Protein AF-A0A7J5E666-F1 (afdb_monomer_lite)

Radius of gyration: 28.81 Å; chains: 1; bounding box: 88×82×48 Å

Secondary structure (DSSP, 8-state):
--SSSSSSSSSS---------PPPP------EEEEETTEEEE----TTSTTS-HHHHHHHHHHHHHHHTTHHHHHHHH-TTHHHHHHHHHHHHHH--S---SHHHHHHHHHHHHHHHHTSSB-TTT-BBPP-SS-HHHHHHHHHTS-GGGS-PPTT--HHHHHHHHHHHHH-TTTT-BSS---TTS-TTTT---TTEES--HHHHHHHHHTT--TT-SS---TTTT--EEEETTEE-

Structure (mmCIF, N/CA/C/O backbone):
data_AF-A0A7J5E666-F1
#
_entry.id   AF-A0A7J5E666-F1
#
loop_
_atom_site.group_PDB
_atom_site.id
_atom_site.type_symbol
_atom_site.label_atom_id
_atom_site.label_alt_id
_atom_site.label_comp_id
_atom_site.label_asym_id
_atom_site.label_entity_id
_atom_site.label_seq_id
_atom_site.pdbx_PDB_ins_code
_atom_site.Cartn_x
_atom_site.Cartn_y
_atom_site.Cartn_z
_atom_site.occupancy
_atom_site.B_iso_or_equiv
_atom_site.auth_seq_id
_atom_site.auth_comp_id
_atom_site.auth_asym_id
_atom_site.auth_atom_id
_atom_site.pdbx_PDB_model_num
ATOM 1 N N . MET A 1 1 ? 67.583 52.361 -15.659 1.00 49.91 1 MET A N 1
ATOM 2 C CA . MET A 1 1 ? 66.300 52.092 -16.348 1.00 49.91 1 MET A CA 1
ATOM 3 C C . MET A 1 1 ? 65.377 51.168 -15.525 1.00 49.91 1 MET A C 1
ATOM 5 O O . MET A 1 1 ? 64.629 50.398 -16.095 1.00 49.91 1 MET A O 1
ATOM 9 N N . ILE A 1 2 ? 65.412 51.241 -14.181 1.00 50.88 2 ILE A N 1
ATOM 10 C CA . ILE A 1 2 ? 64.587 50.428 -13.250 1.00 50.88 2 ILE A CA 1
ATOM 11 C C . ILE A 1 2 ? 64.082 51.343 -12.110 1.00 50.88 2 ILE A C 1
ATOM 13 O O . ILE A 1 2 ? 64.159 51.029 -10.933 1.00 50.88 2 ILE A O 1
ATOM 17 N N . LYS A 1 3 ? 63.665 52.572 -12.440 1.00 44.16 3 LYS A N 1
ATOM 18 C CA . LYS A 1 3 ? 63.097 53.515 -11.451 1.00 44.16 3 LYS A CA 1
ATOM 19 C C . LYS A 1 3 ? 61.823 54.228 -11.907 1.00 44.16 3 LYS A C 1
ATOM 21 O O . LYS A 1 3 ? 61.178 54.861 -11.087 1.00 44.16 3 LYS A O 1
ATOM 26 N N . TYR A 1 4 ? 61.415 54.057 -13.166 1.00 49.97 4 TYR A N 1
ATOM 27 C CA . TYR A 1 4 ? 60.192 54.669 -13.704 1.00 49.97 4 TYR A CA 1
ATOM 28 C C . TYR A 1 4 ? 59.064 53.663 -13.985 1.00 49.97 4 TYR A C 1
ATOM 30 O O . TYR A 1 4 ? 57.972 54.070 -14.354 1.00 49.97 4 TYR A O 1
ATOM 38 N N . LEU A 1 5 ? 59.285 52.362 -13.751 1.00 44.25 5 LEU A N 1
ATOM 39 C CA . LEU A 1 5 ? 58.259 51.324 -13.942 1.00 44.25 5 LEU A CA 1
ATOM 40 C C . LEU A 1 5 ? 57.345 51.133 -12.712 1.00 44.25 5 LEU A C 1
ATOM 42 O O . LEU A 1 5 ? 56.330 50.456 -12.791 1.00 44.25 5 LEU A O 1
ATOM 46 N N . LEU A 1 6 ? 57.687 51.748 -11.577 1.00 42.19 6 LEU A N 1
ATOM 47 C CA . LEU A 1 6 ? 56.947 51.618 -10.314 1.00 42.19 6 LEU A CA 1
ATOM 48 C C . LEU A 1 6 ? 55.916 52.733 -10.082 1.00 42.19 6 LEU A C 1
ATOM 50 O O . LEU A 1 6 ? 55.172 52.672 -9.111 1.00 42.19 6 LEU A O 1
ATOM 54 N N . SER A 1 7 ? 55.827 53.720 -10.980 1.00 45.53 7 SER A N 1
ATOM 55 C CA . SER A 1 7 ? 54.895 54.850 -10.833 1.00 45.53 7 SER A CA 1
ATOM 56 C C . SER A 1 7 ? 53.604 54.722 -11.648 1.00 45.53 7 SER A C 1
ATOM 58 O O . SER A 1 7 ? 52.806 55.652 -11.644 1.00 45.53 7 SER A O 1
ATOM 60 N N . PHE A 1 8 ? 53.382 53.596 -12.338 1.00 44.47 8 PHE A N 1
ATOM 61 C CA . PHE A 1 8 ? 52.205 53.390 -13.199 1.00 44.47 8 PHE A CA 1
ATOM 62 C C . PHE A 1 8 ? 51.291 52.230 -12.762 1.00 44.47 8 PHE A C 1
ATOM 64 O O . PHE A 1 8 ? 50.351 51.884 -13.469 1.00 44.47 8 PHE A O 1
ATOM 71 N N . ILE A 1 9 ? 51.527 51.647 -11.580 1.00 48.50 9 ILE A N 1
ATOM 72 C CA . ILE A 1 9 ? 50.694 50.575 -10.996 1.00 48.50 9 ILE A CA 1
ATOM 73 C C . ILE A 1 9 ? 50.155 51.028 -9.627 1.00 48.50 9 ILE A C 1
ATOM 75 O O . ILE A 1 9 ? 50.192 50.300 -8.643 1.00 48.50 9 ILE A O 1
ATOM 79 N N . LEU A 1 10 ? 49.687 52.276 -9.537 1.00 46.06 10 LEU A N 1
ATOM 80 C CA . LEU A 1 10 ? 49.021 52.783 -8.329 1.00 46.06 10 LEU A CA 1
ATOM 81 C C . LEU A 1 10 ? 47.750 53.592 -8.633 1.00 46.06 10 LEU A C 1
ATOM 83 O O . LEU A 1 10 ? 47.361 54.452 -7.851 1.00 46.06 10 LEU A O 1
ATOM 87 N N . LEU A 1 11 ? 47.094 53.325 -9.770 1.00 50.47 11 LEU A N 1
ATOM 88 C CA . LEU A 1 11 ? 45.850 54.011 -10.140 1.00 50.47 11 LEU A CA 1
ATOM 89 C C . LEU A 1 11 ? 44.838 53.126 -10.895 1.00 50.47 11 LEU A C 1
ATOM 91 O O . LEU A 1 11 ? 44.167 53.603 -11.801 1.00 50.47 11 LEU A O 1
ATOM 95 N N . VAL A 1 12 ? 44.716 51.837 -10.543 1.00 52.50 12 VAL A N 1
ATOM 96 C CA . VAL A 1 12 ? 43.640 50.954 -11.066 1.00 52.50 12 VAL A CA 1
ATOM 97 C C . VAL A 1 12 ? 43.109 49.989 -9.988 1.00 52.50 12 VAL A C 1
ATOM 99 O O . VAL A 1 12 ? 42.899 48.812 -10.239 1.00 52.50 12 VAL A O 1
ATOM 102 N N . PHE A 1 13 ? 42.895 50.461 -8.755 1.00 49.16 13 PHE A N 1
ATOM 103 C CA . PHE A 1 13 ? 42.266 49.646 -7.695 1.00 49.16 13 PHE A CA 1
ATOM 104 C C . PHE A 1 13 ? 41.220 50.417 -6.873 1.00 49.16 13 PHE A C 1
ATOM 106 O O . PHE A 1 13 ? 41.116 50.247 -5.665 1.00 49.16 13 PHE A O 1
ATOM 113 N N . LEU A 1 14 ? 40.424 51.274 -7.521 1.00 47.88 14 LEU A N 1
ATOM 114 C CA . LEU A 1 14 ? 39.352 52.031 -6.850 1.00 47.88 14 LEU A CA 1
ATOM 115 C C . LEU A 1 14 ? 38.000 51.979 -7.577 1.00 47.88 14 LEU A C 1
ATOM 117 O O . LEU A 1 14 ? 37.208 52.911 -7.492 1.00 47.88 14 LEU A O 1
ATOM 121 N N . VAL A 1 15 ? 37.697 50.862 -8.248 1.00 50.03 15 VAL A N 1
ATOM 122 C CA . VAL A 1 15 ? 36.324 50.571 -8.703 1.00 50.03 15 VAL A CA 1
ATOM 123 C C . VAL A 1 15 ? 35.930 49.127 -8.382 1.00 50.03 15 VAL A C 1
ATOM 125 O O . VAL A 1 15 ? 35.385 48.410 -9.212 1.00 50.03 15 VAL A O 1
ATOM 128 N N . SER A 1 16 ? 36.197 48.680 -7.153 1.00 49.78 16 SER A N 1
ATOM 129 C CA . SER A 1 16 ? 35.430 47.566 -6.588 1.00 49.78 16 SER A CA 1
ATOM 130 C C . SER A 1 16 ? 34.126 48.152 -6.073 1.00 49.78 16 SER A C 1
ATOM 132 O O . SER A 1 16 ? 34.060 48.700 -4.973 1.00 49.78 16 SER A O 1
ATOM 134 N N . ALA A 1 17 ? 33.115 48.116 -6.938 1.00 45.09 17 ALA A N 1
ATOM 135 C CA . ALA A 1 17 ? 31.745 48.445 -6.604 1.00 45.09 17 ALA A CA 1
ATOM 136 C C . ALA A 1 17 ? 31.358 47.749 -5.293 1.00 45.09 17 ALA A C 1
ATOM 138 O O . ALA A 1 17 ? 31.460 46.530 -5.167 1.00 45.09 17 ALA A O 1
ATOM 139 N N . CYS A 1 18 ? 30.915 48.541 -4.317 1.00 47.16 18 CYS A N 1
ATOM 140 C CA . CYS A 1 18 ? 30.161 48.046 -3.179 1.00 47.16 18 CYS A CA 1
ATOM 141 C C . CYS A 1 18 ? 28.867 47.413 -3.704 1.00 47.16 18 CYS A C 1
ATOM 143 O O . CYS A 1 18 ? 27.843 48.082 -3.817 1.00 47.16 18 CYS A O 1
ATOM 145 N N . SER A 1 19 ? 28.894 46.124 -4.026 1.00 52.97 19 SER A N 1
ATOM 146 C CA . SER A 1 19 ? 27.694 45.304 -3.964 1.00 52.97 19 SER A CA 1
ATOM 147 C C . SER A 1 19 ? 27.346 45.181 -2.484 1.00 52.97 19 SER A C 1
ATOM 149 O O . SER A 1 19 ? 28.036 44.478 -1.743 1.00 52.97 19 SER A O 1
ATOM 151 N N . GLN A 1 20 ? 26.331 45.921 -2.029 1.00 56.25 20 GLN A N 1
ATOM 152 C CA . GLN A 1 20 ? 25.725 45.636 -0.732 1.00 56.25 20 GLN A CA 1
ATOM 153 C C . GLN A 1 20 ? 25.374 44.142 -0.711 1.00 56.25 20 GLN A C 1
ATOM 155 O O . GLN A 1 20 ? 24.769 43.676 -1.679 1.00 56.25 20 GLN A O 1
ATOM 160 N N . PRO A 1 21 ? 25.755 43.378 0.327 1.00 53.72 21 PRO A N 1
ATOM 161 C CA . PRO A 1 21 ? 25.250 42.024 0.461 1.00 53.72 21 PRO A CA 1
ATOM 162 C C . PRO A 1 21 ? 23.727 42.129 0.538 1.00 53.72 21 PRO A C 1
ATOM 164 O O . PRO A 1 21 ? 23.196 42.746 1.467 1.00 53.72 21 PRO A O 1
ATOM 167 N N . GLU A 1 22 ? 23.027 41.596 -0.467 1.00 56.06 22 GLU A N 1
ATOM 168 C CA . GLU A 1 22 ? 21.587 41.387 -0.367 1.00 56.06 22 GLU A CA 1
ATOM 169 C C . GLU A 1 22 ? 21.349 40.643 0.944 1.00 56.06 22 GLU A C 1
ATOM 171 O O . GLU A 1 22 ? 21.938 39.586 1.191 1.00 56.06 22 GLU A O 1
ATOM 176 N N . LYS A 1 23 ? 20.541 41.235 1.830 1.00 54.97 23 LYS A N 1
ATOM 177 C CA . LYS A 1 23 ? 20.117 40.546 3.045 1.00 54.97 23 LYS A CA 1
ATOM 178 C C . LYS A 1 23 ? 19.526 39.203 2.607 1.00 54.97 23 LYS A C 1
ATOM 180 O O . LYS A 1 23 ? 18.678 39.222 1.709 1.00 54.97 23 LYS A O 1
ATOM 185 N N . PRO A 1 24 ? 19.944 38.069 3.200 1.00 59.00 24 PRO A N 1
ATOM 186 C CA . PRO A 1 24 ? 19.329 36.794 2.886 1.00 59.00 24 PRO A CA 1
ATOM 187 C C . PRO A 1 24 ? 17.822 36.962 3.057 1.00 59.00 24 PRO A C 1
ATOM 189 O O . PRO A 1 24 ? 17.371 37.419 4.111 1.00 59.00 24 PRO A O 1
ATOM 192 N N . LYS A 1 25 ? 17.055 36.683 1.997 1.00 65.44 25 LYS A N 1
ATOM 193 C CA . LYS A 1 25 ? 15.598 36.618 2.105 1.00 65.44 25 LYS A CA 1
ATOM 194 C C . LYS A 1 25 ? 15.278 35.671 3.254 1.00 65.44 25 LYS A C 1
ATOM 196 O O . LYS A 1 25 ? 15.813 34.566 3.296 1.00 65.44 25 LYS A O 1
ATOM 201 N N . GLU A 1 26 ? 14.443 36.129 4.177 1.00 70.50 26 GLU A N 1
ATOM 202 C CA . GLU A 1 26 ? 13.960 35.309 5.281 1.00 70.50 26 GLU A CA 1
ATOM 203 C C . GLU A 1 26 ? 13.266 34.073 4.692 1.00 70.50 26 GLU A C 1
ATOM 205 O O . GLU A 1 26 ? 12.256 34.188 3.989 1.00 70.50 26 GLU A O 1
ATOM 210 N N . ASP A 1 27 ? 13.863 32.897 4.897 1.00 81.50 27 ASP A N 1
ATOM 211 C CA . ASP A 1 27 ? 13.307 31.639 4.413 1.00 81.50 27 ASP A CA 1
ATOM 212 C C . ASP A 1 27 ? 12.194 31.188 5.361 1.00 81.50 27 ASP A C 1
ATOM 214 O O . ASP A 1 27 ? 12.416 30.502 6.357 1.00 81.50 27 ASP A O 1
ATOM 218 N N . ASN A 1 28 ? 10.973 31.613 5.044 1.00 88.88 28 ASN A N 1
ATOM 219 C CA . ASN A 1 28 ? 9.768 31.260 5.792 1.00 88.88 28 ASN A CA 1
ATOM 220 C C . ASN A 1 28 ? 9.215 29.871 5.415 1.00 88.88 28 ASN A C 1
ATOM 222 O O . ASN A 1 28 ? 8.084 29.529 5.774 1.00 88.88 28 ASN A O 1
ATOM 226 N N . PHE A 1 29 ? 9.958 29.060 4.655 1.00 93.75 29 PHE A N 1
ATOM 227 C CA . PHE A 1 29 ? 9.490 27.750 4.233 1.00 93.75 29 PHE A CA 1
ATOM 228 C C . PHE A 1 29 ? 9.529 26.734 5.382 1.00 93.75 29 PHE A C 1
ATOM 230 O O . PHE A 1 29 ? 10.568 26.418 5.958 1.00 93.75 29 PHE A O 1
ATOM 237 N N . LYS A 1 30 ? 8.367 26.151 5.696 1.00 94.75 30 LYS A N 1
ATOM 238 C CA . LYS A 1 30 ? 8.256 25.071 6.685 1.00 94.75 30 LYS A CA 1
ATOM 239 C C . LYS A 1 30 ? 8.719 23.741 6.076 1.00 94.75 30 LYS A C 1
ATOM 241 O O . LYS A 1 30 ? 7.905 23.016 5.496 1.00 94.75 30 LYS A O 1
ATOM 246 N N . TYR A 1 31 ? 10.003 23.421 6.251 1.00 95.44 31 TYR A N 1
ATOM 247 C CA . TYR A 1 31 ? 10.619 22.173 5.780 1.00 95.44 31 TYR A CA 1
ATOM 248 C C . TYR A 1 31 ? 10.083 20.928 6.481 1.00 95.44 31 TYR A C 1
ATOM 250 O O . TYR A 1 31 ? 9.884 19.916 5.827 1.00 95.44 31 TYR A O 1
ATOM 258 N N . VAL A 1 32 ? 9.822 20.980 7.787 1.00 96.00 32 VAL A N 1
ATOM 259 C CA . VAL A 1 32 ? 9.303 19.833 8.551 1.00 96.00 32 VAL A CA 1
ATOM 260 C C . VAL A 1 32 ? 7.829 20.063 8.843 1.00 96.00 32 VAL A C 1
ATOM 262 O O . VAL A 1 32 ? 7.491 21.057 9.482 1.00 96.00 32 VAL A O 1
ATOM 265 N N . THR A 1 33 ? 6.941 19.177 8.391 1.00 94.25 33 THR A N 1
ATOM 266 C CA . THR A 1 33 ? 5.491 19.317 8.616 1.00 94.25 33 THR A CA 1
ATOM 267 C C . THR A 1 33 ? 5.036 18.670 9.907 1.00 94.25 33 THR A C 1
ATOM 269 O O . THR A 1 33 ? 4.359 19.328 10.697 1.00 94.25 33 THR A O 1
ATOM 272 N N . GLU A 1 34 ? 5.414 17.409 10.095 1.00 96.38 34 GLU A N 1
ATOM 273 C CA . GLU A 1 34 ? 4.951 16.542 11.172 1.00 96.38 34 GLU A CA 1
ATOM 274 C C . GLU A 1 34 ? 6.001 15.467 11.493 1.00 96.38 34 GLU A C 1
ATOM 276 O O . GLU A 1 34 ? 6.840 15.124 10.655 1.00 96.38 34 GLU A O 1
ATOM 281 N N . GLN A 1 35 ? 5.934 14.927 12.707 1.00 97.62 35 GLN A N 1
ATOM 282 C CA . GLN A 1 35 ? 6.681 13.756 13.144 1.00 97.62 35 GLN A CA 1
ATOM 283 C C . GLN A 1 35 ? 5.737 12.821 13.909 1.00 97.62 35 GLN A C 1
ATOM 285 O O . GLN A 1 35 ? 4.982 13.279 14.766 1.00 97.62 35 GLN A O 1
ATOM 290 N N . PHE A 1 36 ? 5.783 11.528 13.604 1.00 97.50 36 PHE A N 1
ATOM 291 C CA . PHE A 1 36 ? 4.982 10.486 14.247 1.00 97.50 36 PHE A CA 1
ATOM 292 C C . PHE A 1 36 ? 5.742 9.162 14.200 1.00 97.50 36 PHE A C 1
ATOM 294 O O . PHE A 1 36 ? 6.465 8.906 13.240 1.00 97.50 36 PHE A O 1
ATOM 301 N N . ALA A 1 37 ? 5.578 8.319 15.224 1.00 97.56 37 ALA A N 1
ATOM 302 C CA . ALA A 1 37 ? 6.425 7.139 15.409 1.00 97.56 37 ALA A CA 1
ATOM 303 C C . ALA A 1 37 ? 7.920 7.504 15.231 1.00 97.56 37 ALA A C 1
ATOM 305 O O . ALA A 1 37 ? 8.404 8.463 15.834 1.00 97.56 37 ALA A O 1
ATOM 306 N N . ASP A 1 38 ? 8.632 6.777 14.381 1.00 96.56 38 ASP A N 1
ATOM 307 C CA . ASP A 1 38 ? 10.025 6.989 13.994 1.00 96.56 38 ASP A CA 1
ATOM 308 C C . ASP A 1 38 ? 10.186 7.831 12.706 1.00 96.56 38 ASP A C 1
ATOM 310 O O . ASP A 1 38 ? 11.289 7.977 12.180 1.00 96.56 38 ASP A O 1
ATOM 314 N N . LEU A 1 39 ? 9.099 8.422 12.197 1.00 97.69 39 LEU A N 1
ATOM 315 C CA . LEU A 1 39 ? 9.029 9.068 10.887 1.00 97.69 39 LEU A CA 1
ATOM 316 C C . LEU A 1 39 ? 8.924 10.591 11.000 1.00 97.69 39 LEU A C 1
ATOM 318 O O . LEU A 1 39 ? 8.134 11.130 11.777 1.00 97.69 39 LEU A O 1
ATOM 322 N N . LYS A 1 40 ? 9.685 11.306 10.163 1.00 97.50 40 LYS A N 1
ATOM 323 C CA . LYS A 1 40 ? 9.634 12.769 10.030 1.00 97.50 40 LYS A CA 1
ATOM 324 C C . LYS A 1 40 ? 9.286 13.157 8.599 1.00 97.50 40 LYS A C 1
ATOM 326 O O . LYS A 1 40 ? 10.032 12.846 7.672 1.00 97.50 40 LYS A O 1
ATOM 331 N N . ILE A 1 41 ? 8.184 13.882 8.426 1.00 98.00 41 ILE A N 1
ATOM 332 C CA . ILE A 1 41 ? 7.722 14.324 7.112 1.00 98.00 41 ILE A CA 1
ATOM 333 C C . ILE A 1 41 ? 8.368 15.659 6.769 1.00 98.00 41 ILE A C 1
ATOM 335 O O . ILE A 1 41 ? 8.235 16.649 7.497 1.00 98.00 41 ILE A O 1
ATOM 339 N N . GLN A 1 42 ? 9.077 15.664 5.644 1.00 97.31 42 GLN A N 1
ATOM 340 C CA . GLN A 1 42 ? 9.787 16.825 5.135 1.00 97.31 42 GLN A CA 1
ATOM 341 C C . GLN A 1 42 ? 9.225 17.260 3.783 1.00 97.31 42 GLN A C 1
ATOM 343 O O . GLN A 1 42 ? 8.699 16.457 3.015 1.00 97.31 42 GLN A O 1
ATOM 348 N N . ARG A 1 43 ? 9.346 18.551 3.498 1.00 97.12 43 ARG A N 1
ATOM 349 C CA . ARG A 1 43 ? 8.970 19.197 2.243 1.00 97.12 43 ARG A CA 1
ATOM 350 C C . ARG A 1 43 ? 10.215 19.776 1.597 1.00 97.12 43 ARG A C 1
ATOM 352 O O . ARG A 1 43 ? 11.121 20.233 2.289 1.00 97.12 43 ARG A O 1
ATOM 359 N N . TYR A 1 44 ? 10.215 19.812 0.273 1.00 96.38 44 TYR A N 1
ATOM 360 C CA . TYR A 1 44 ? 11.259 20.445 -0.520 1.00 96.38 44 TYR A CA 1
ATOM 361 C C . TYR A 1 44 ? 10.654 21.536 -1.403 1.00 96.38 44 TYR A C 1
ATOM 363 O O . TYR A 1 44 ? 9.482 21.475 -1.781 1.00 96.38 44 TYR A O 1
ATOM 371 N N . GLN A 1 45 ? 11.456 22.552 -1.703 1.00 95.81 45 GLN A N 1
ATOM 372 C CA . GLN A 1 45 ? 11.134 23.541 -2.726 1.00 95.81 45 GLN A CA 1
ATOM 373 C C . GLN A 1 45 ? 11.555 23.013 -4.101 1.00 95.81 45 GLN A C 1
ATOM 375 O O . GLN A 1 45 ? 12.452 22.177 -4.197 1.00 95.81 45 GLN A O 1
ATOM 380 N N . VAL A 1 46 ? 10.965 23.557 -5.167 1.00 96.00 46 VAL A N 1
ATOM 381 C CA . VAL A 1 46 ? 11.380 23.289 -6.555 1.00 96.00 46 VAL A CA 1
ATOM 382 C C . VAL A 1 46 ? 11.844 24.601 -7.207 1.00 96.00 46 VAL A C 1
ATOM 384 O O . VAL A 1 46 ? 11.115 25.172 -8.019 1.00 96.00 46 VAL A O 1
ATOM 387 N N . PRO A 1 47 ? 13.022 25.144 -6.827 1.00 96.06 47 PRO A N 1
ATOM 388 C CA . PRO A 1 47 ? 13.495 26.417 -7.361 1.00 96.06 47 PRO A CA 1
ATOM 389 C C . PRO A 1 47 ? 13.649 26.368 -8.882 1.00 96.06 47 PRO A C 1
ATOM 391 O O . PRO A 1 47 ? 14.180 25.406 -9.433 1.00 96.06 47 PRO A O 1
ATOM 394 N N . GLY A 1 48 ? 13.209 27.427 -9.561 1.00 96.12 48 GLY A N 1
ATOM 395 C CA . GLY A 1 48 ? 13.289 27.525 -11.020 1.00 96.12 48 GLY A CA 1
ATOM 396 C C . GLY A 1 48 ? 12.117 26.880 -11.759 1.00 96.12 48 GLY A C 1
ATOM 397 O O . GLY A 1 48 ? 12.064 26.970 -12.982 1.00 96.12 48 GLY A O 1
ATOM 398 N N . PHE A 1 49 ? 11.138 26.294 -11.062 1.00 97.38 49 PHE A N 1
ATOM 399 C CA . PHE A 1 49 ? 9.900 25.852 -11.705 1.00 97.38 49 PHE A CA 1
ATOM 400 C C . PHE A 1 49 ? 9.160 27.027 -12.365 1.00 97.38 49 PHE A C 1
ATOM 402 O O . PHE A 1 49 ? 8.655 26.917 -13.483 1.00 97.38 49 PHE A O 1
ATOM 409 N N . GLU A 1 50 ? 9.140 28.193 -11.719 1.00 97.62 50 GLU A N 1
ATOM 410 C CA . GLU A 1 50 ? 8.420 29.377 -12.189 1.00 97.62 50 GLU A CA 1
ATOM 411 C C . GLU A 1 50 ? 9.009 29.950 -13.479 1.00 97.62 50 GLU A C 1
ATOM 413 O O . GLU A 1 50 ? 8.247 30.479 -14.292 1.00 97.62 50 GLU A O 1
ATOM 418 N N . SER A 1 51 ? 10.321 29.807 -13.696 1.00 98.25 51 SER A N 1
ATOM 419 C CA . SER A 1 51 ? 11.014 30.312 -14.888 1.00 98.25 51 SER A CA 1
ATOM 420 C C . SER A 1 51 ? 10.843 29.423 -16.121 1.00 98.25 51 SER A C 1
ATOM 422 O O . SER A 1 51 ? 11.217 29.831 -17.222 1.00 98.25 51 SER A O 1
ATOM 424 N N . LEU A 1 52 ? 10.252 28.233 -15.971 1.00 98.44 52 LEU A N 1
ATOM 425 C CA . LEU A 1 52 ? 9.963 27.344 -17.090 1.00 98.44 52 LEU A CA 1
ATOM 426 C C . LEU A 1 52 ? 8.920 27.946 -18.037 1.00 98.44 52 LEU A C 1
ATOM 428 O O . LEU A 1 52 ? 7.945 28.586 -17.621 1.00 98.44 52 LEU A O 1
ATOM 432 N N . THR A 1 53 ? 9.093 27.667 -19.328 1.00 98.75 53 THR A N 1
ATOM 433 C CA . THR A 1 53 ? 8.101 28.015 -20.351 1.00 98.75 53 THR A CA 1
ATOM 434 C C . THR A 1 53 ? 6.781 27.270 -20.109 1.00 98.75 53 THR A C 1
ATOM 436 O O . THR A 1 53 ? 6.787 26.187 -19.515 1.00 98.75 53 THR A O 1
ATOM 439 N N . PRO A 1 54 ? 5.643 27.775 -20.622 1.00 98.69 54 PRO A N 1
ATOM 440 C CA . PRO A 1 54 ? 4.364 27.075 -20.503 1.00 98.69 54 PRO A CA 1
ATOM 441 C C . PRO A 1 54 ? 4.410 25.615 -20.986 1.00 98.69 54 PRO A C 1
ATOM 443 O O . PRO A 1 54 ? 3.935 24.734 -20.280 1.00 98.69 54 PRO A O 1
ATOM 446 N N . LYS A 1 55 ? 5.080 25.333 -22.116 1.00 98.75 55 LYS A N 1
ATOM 447 C CA . LYS A 1 55 ? 5.221 23.964 -22.651 1.00 98.75 55 LYS A CA 1
ATOM 448 C C . LYS A 1 55 ? 6.043 23.034 -21.753 1.00 98.75 55 LYS A C 1
ATOM 450 O O . LYS A 1 55 ? 5.744 21.850 -21.659 1.00 98.75 55 LYS A O 1
ATOM 455 N N . GLN A 1 56 ? 7.083 23.544 -21.092 1.00 98.81 56 GLN A N 1
ATOM 456 C CA . GLN A 1 56 ? 7.861 22.744 -20.138 1.00 98.81 56 GLN A CA 1
ATOM 457 C C . GLN A 1 56 ? 7.045 22.423 -18.884 1.00 98.81 56 GLN A C 1
ATOM 459 O O . GLN A 1 56 ? 7.115 21.302 -18.389 1.00 98.81 56 GLN A O 1
ATOM 464 N N . LYS A 1 57 ? 6.249 23.381 -18.393 1.00 98.81 57 LYS A N 1
ATOM 465 C CA . LYS A 1 57 ? 5.341 23.157 -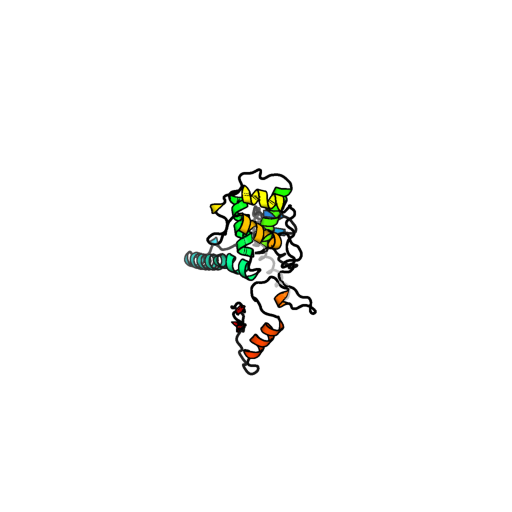17.258 1.00 98.81 57 LYS A CA 1
ATOM 466 C C . LYS A 1 57 ? 4.264 22.131 -17.599 1.00 98.81 57 LYS A C 1
ATOM 468 O O . LYS A 1 57 ? 4.001 21.256 -16.787 1.00 98.81 57 LYS A O 1
ATOM 473 N N . GLU A 1 58 ? 3.703 22.201 -18.804 1.00 98.75 58 GLU A N 1
ATOM 474 C CA . GLU A 1 58 ? 2.747 21.217 -19.323 1.00 98.75 58 GLU A CA 1
ATOM 475 C C . GLU A 1 58 ? 3.361 19.809 -19.403 1.00 98.75 58 GLU A C 1
ATOM 477 O O . GLU A 1 58 ? 2.787 18.859 -18.876 1.00 98.75 58 GLU A O 1
ATOM 482 N N . LEU A 1 59 ? 4.571 19.672 -19.963 1.00 98.75 59 LEU A N 1
ATOM 483 C CA . LEU A 1 59 ? 5.290 18.393 -19.993 1.00 98.75 59 LEU A CA 1
ATOM 484 C C . LEU A 1 59 ? 5.525 17.828 -18.582 1.00 98.75 59 LEU A C 1
ATOM 486 O O . LEU A 1 59 ? 5.249 16.656 -18.335 1.00 98.75 59 LEU A O 1
ATOM 490 N N . ILE A 1 60 ? 6.029 18.648 -17.654 1.00 98.38 60 ILE A N 1
ATOM 491 C CA . ILE A 1 60 ? 6.285 18.224 -16.268 1.00 98.38 60 ILE A CA 1
ATOM 492 C C . ILE A 1 60 ? 4.987 17.830 -15.569 1.00 98.38 60 ILE A C 1
ATOM 494 O O . ILE A 1 60 ? 4.978 16.837 -14.849 1.00 98.38 60 ILE A O 1
ATOM 498 N N . TYR A 1 61 ? 3.903 18.572 -15.795 1.00 98.50 61 TYR A N 1
ATOM 499 C CA . TYR A 1 61 ? 2.594 18.241 -15.247 1.00 98.50 61 TYR A CA 1
ATOM 500 C C . TYR A 1 61 ? 2.158 16.836 -15.676 1.00 98.50 61 TYR A C 1
ATOM 502 O O . TYR A 1 61 ? 1.846 16.010 -14.824 1.00 98.50 61 TYR A O 1
ATOM 510 N N . TYR A 1 62 ? 2.242 16.505 -16.968 1.00 98.81 62 TYR A N 1
ATOM 511 C CA . TYR A 1 62 ? 1.879 15.165 -17.436 1.00 98.81 62 TYR A CA 1
ATOM 512 C C . TYR A 1 62 ? 2.786 14.059 -16.884 1.00 98.81 62 TYR A C 1
ATOM 514 O O . TYR A 1 62 ? 2.295 12.987 -16.531 1.00 98.81 62 TYR A O 1
ATOM 522 N N . LEU A 1 63 ? 4.092 14.310 -16.754 1.00 98.75 63 LEU A N 1
ATOM 523 C CA . LEU A 1 63 ? 5.015 13.357 -16.126 1.00 98.75 63 LEU A CA 1
ATOM 524 C C . LEU A 1 63 ? 4.715 13.157 -14.632 1.00 98.75 63 LEU A C 1
ATOM 526 O O . LEU A 1 63 ? 4.828 12.042 -14.125 1.00 98.75 63 LEU A O 1
ATOM 530 N N . TYR A 1 64 ? 4.312 14.217 -13.933 1.00 98.38 64 TYR A N 1
ATOM 531 C CA . TYR A 1 64 ? 3.920 14.167 -12.528 1.00 98.38 64 TYR A CA 1
ATOM 532 C C . TYR A 1 64 ? 2.637 13.353 -12.322 1.00 98.38 64 TYR A C 1
ATOM 534 O O . TYR A 1 64 ? 2.623 12.447 -11.490 1.00 98.38 64 TYR A O 1
ATOM 542 N N . GLU A 1 65 ? 1.595 13.597 -13.120 1.00 98.69 65 GLU A N 1
ATOM 543 C CA . GLU A 1 65 ? 0.347 12.822 -13.058 1.00 98.69 65 GLU A CA 1
ATOM 544 C C . GLU A 1 65 ? 0.585 11.334 -13.376 1.00 98.69 65 GLU A C 1
ATOM 546 O O . GLU A 1 65 ? 0.051 10.449 -12.699 1.00 98.69 65 GLU A O 1
ATOM 551 N N . ALA A 1 66 ? 1.457 11.038 -14.350 1.00 98.62 66 ALA A N 1
ATOM 552 C CA . ALA A 1 66 ? 1.873 9.668 -14.646 1.00 98.62 66 ALA A CA 1
ATOM 553 C C . ALA A 1 66 ? 2.589 9.009 -13.452 1.00 98.62 66 ALA A C 1
ATOM 555 O O . ALA A 1 66 ? 2.309 7.853 -13.134 1.00 98.62 66 ALA A O 1
ATOM 556 N N . ALA A 1 67 ? 3.467 9.738 -12.753 1.00 98.31 67 ALA A N 1
ATOM 557 C CA . ALA A 1 67 ? 4.150 9.235 -11.562 1.00 98.31 67 ALA A CA 1
ATOM 558 C C . ALA A 1 67 ? 3.177 8.968 -10.396 1.00 98.31 67 ALA A C 1
ATOM 560 O O . ALA A 1 67 ? 3.259 7.919 -9.756 1.00 98.31 67 ALA A O 1
ATOM 561 N N . LEU A 1 68 ? 2.223 9.873 -10.142 1.00 98.19 68 LEU A N 1
ATOM 562 C CA . LEU A 1 68 ? 1.219 9.709 -9.082 1.00 98.19 68 LEU A CA 1
ATOM 563 C C . LEU A 1 68 ? 0.293 8.510 -9.315 1.00 98.19 68 LEU A C 1
ATOM 565 O O . LEU A 1 68 ? -0.096 7.830 -8.361 1.00 98.19 68 LEU A O 1
ATOM 569 N N . SER A 1 69 ? -0.025 8.224 -10.578 1.00 98.19 69 SER A N 1
ATOM 570 C CA . SER A 1 69 ? -0.915 7.125 -10.969 1.00 98.19 69 SER A CA 1
ATOM 571 C C . SER A 1 69 ? -0.381 5.741 -10.566 1.00 98.19 69 SER A C 1
ATOM 573 O O . SER A 1 69 ? -1.153 4.794 -10.432 1.00 98.19 69 SER A O 1
ATOM 575 N N . GLY A 1 70 ? 0.928 5.613 -10.315 1.00 98.31 70 GLY A N 1
ATOM 576 C CA . GLY A 1 70 ? 1.563 4.366 -9.882 1.00 98.31 70 GLY A CA 1
ATOM 577 C C . GLY A 1 70 ? 1.399 4.033 -8.395 1.00 98.31 70 GLY A C 1
ATOM 578 O O . GLY A 1 70 ? 1.839 2.966 -7.967 1.00 98.31 70 GLY A O 1
ATOM 579 N N . ARG A 1 71 ? 0.779 4.906 -7.585 1.00 98.62 71 ARG A N 1
ATOM 580 C CA . ARG A 1 71 ? 0.697 4.714 -6.126 1.00 98.62 71 ARG A CA 1
ATOM 581 C C . ARG A 1 71 ? 0.053 3.385 -5.738 1.00 98.62 71 ARG A C 1
ATOM 583 O O . ARG A 1 71 ? 0.596 2.686 -4.896 1.00 98.62 71 ARG A O 1
ATOM 590 N N . ASP A 1 72 ? -1.071 3.007 -6.337 1.00 98.75 72 ASP A N 1
ATOM 591 C CA . ASP A 1 72 ? -1.748 1.763 -5.942 1.00 98.75 72 ASP A CA 1
ATOM 592 C C . ASP A 1 72 ? -0.967 0.505 -6.363 1.00 98.75 72 ASP A C 1
ATOM 594 O O . ASP A 1 72 ? -1.054 -0.515 -5.678 1.00 98.75 72 ASP A O 1
ATOM 598 N N . ILE A 1 73 ? -0.133 0.599 -7.408 1.00 98.81 73 ILE A N 1
ATOM 599 C CA . ILE A 1 73 ? 0.722 -0.502 -7.878 1.00 98.81 73 ILE A CA 1
ATOM 600 C C . ILE A 1 73 ? 1.715 -0.906 -6.784 1.00 98.81 73 ILE A C 1
ATOM 602 O O . ILE A 1 73 ? 1.830 -2.088 -6.471 1.00 98.81 73 ILE A O 1
ATOM 606 N N . ILE A 1 74 ? 2.398 0.060 -6.154 1.00 98.56 74 ILE A N 1
ATOM 607 C CA . ILE A 1 74 ? 3.403 -0.258 -5.129 1.00 98.56 74 ILE A CA 1
ATOM 608 C C . ILE A 1 74 ? 2.775 -0.815 -3.844 1.00 98.56 74 ILE A C 1
ATOM 610 O O . ILE A 1 74 ? 3.381 -1.663 -3.192 1.00 98.56 74 ILE A O 1
ATOM 614 N N . TYR A 1 75 ? 1.552 -0.399 -3.488 1.00 98.81 75 TYR A N 1
ATOM 615 C CA . TYR A 1 75 ? 0.836 -1.006 -2.360 1.00 98.81 75 TYR A CA 1
ATOM 616 C C . TYR A 1 75 ? 0.585 -2.486 -2.626 1.00 98.81 75 TYR A C 1
ATOM 618 O O . TYR A 1 75 ? 0.917 -3.312 -1.775 1.00 98.81 75 TYR A O 1
ATOM 626 N N . ASP A 1 76 ? 0.045 -2.813 -3.802 1.00 98.75 76 ASP A N 1
ATOM 627 C CA . ASP A 1 76 ? -0.240 -4.195 -4.181 1.00 98.75 76 ASP A CA 1
ATOM 628 C C . ASP A 1 76 ? 1.038 -5.041 -4.253 1.00 98.75 76 ASP A C 1
ATOM 630 O O . ASP A 1 76 ? 1.099 -6.104 -3.641 1.00 98.75 76 ASP A O 1
ATOM 634 N N . GLN A 1 77 ? 2.097 -4.528 -4.890 1.00 98.69 77 GLN A N 1
ATOM 635 C CA . GLN A 1 77 ? 3.402 -5.195 -4.974 1.00 98.69 77 GLN A CA 1
ATOM 636 C C . GLN A 1 77 ? 4.033 -5.446 -3.601 1.00 98.69 77 GLN A C 1
ATOM 638 O O . GLN A 1 77 ? 4.640 -6.495 -3.383 1.00 98.69 77 GLN A O 1
ATOM 643 N N . ASN A 1 78 ? 3.893 -4.511 -2.657 1.00 98.69 78 ASN A N 1
ATOM 644 C CA . ASN A 1 78 ? 4.443 -4.674 -1.314 1.00 98.69 78 ASN A CA 1
ATOM 645 C C . ASN A 1 78 ? 3.744 -5.783 -0.522 1.00 98.69 78 ASN A C 1
ATOM 647 O O . ASN A 1 78 ? 4.407 -6.393 0.310 1.00 98.69 78 ASN A O 1
ATOM 651 N N . TYR A 1 79 ? 2.443 -6.011 -0.734 1.00 98.75 79 TYR A N 1
ATOM 652 C CA . TYR A 1 79 ? 1.663 -7.088 -0.114 1.00 98.75 79 TYR A CA 1
ATOM 653 C C . TYR A 1 79 ? 0.224 -7.078 -0.650 1.00 98.75 79 TYR A C 1
ATOM 655 O O . TYR A 1 79 ? -0.444 -6.042 -0.629 1.00 98.75 79 TYR A O 1
ATOM 663 N N . LYS A 1 80 ? -0.300 -8.247 -1.040 1.00 98.38 80 LYS A N 1
ATOM 664 C CA . LYS A 1 80 ? -1.609 -8.387 -1.715 1.00 98.38 80 LYS A CA 1
ATOM 665 C C . LYS A 1 80 ? -2.816 -7.838 -0.948 1.00 98.38 80 LYS A C 1
ATOM 667 O O . LYS A 1 80 ? -3.864 -7.591 -1.533 1.00 98.38 80 LYS A O 1
ATOM 672 N N . HIS A 1 81 ? -2.695 -7.656 0.367 1.00 98.62 81 HIS A N 1
ATOM 673 C CA . HIS A 1 81 ? -3.775 -7.139 1.209 1.00 98.62 81 HIS A CA 1
ATOM 674 C C . HIS A 1 81 ? -3.642 -5.642 1.535 1.00 98.62 81 HIS A C 1
ATOM 676 O O . HIS A 1 81 ? -4.532 -5.073 2.165 1.00 98.62 81 HIS A O 1
ATOM 682 N N . ASN A 1 82 ? -2.583 -4.963 1.085 1.00 98.81 82 ASN A N 1
ATOM 683 C CA . ASN A 1 82 ? -2.336 -3.559 1.424 1.00 98.81 82 ASN A CA 1
ATOM 684 C C . ASN A 1 82 ? -3.428 -2.605 0.928 1.00 98.81 82 ASN A C 1
ATOM 686 O O . ASN A 1 82 ? -3.805 -1.694 1.661 1.00 98.81 82 ASN A O 1
ATOM 690 N N . LEU A 1 83 ? -3.959 -2.794 -0.287 1.00 98.81 83 LEU A N 1
ATOM 691 C CA . LEU A 1 83 ? -5.054 -1.953 -0.791 1.00 98.81 83 LEU A CA 1
ATOM 692 C C . LEU A 1 83 ? -6.346 -2.168 0.008 1.00 98.81 83 LEU A C 1
ATOM 694 O O . LEU A 1 83 ? -7.047 -1.203 0.304 1.00 98.81 83 LEU A O 1
ATOM 698 N N . PHE A 1 84 ? -6.627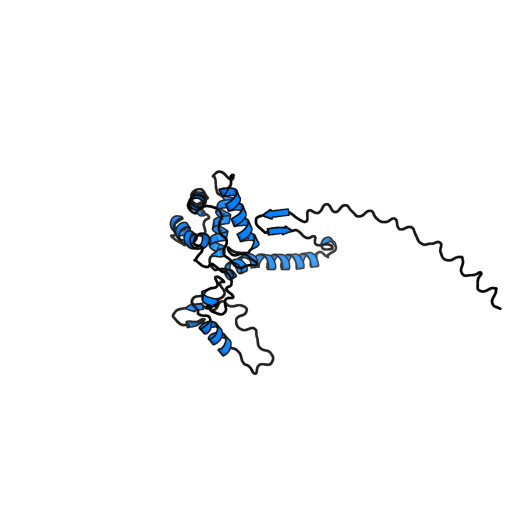 -3.413 0.401 1.00 98.69 84 PHE A N 1
ATOM 699 C CA . PHE A 1 84 ? -7.775 -3.776 1.233 1.00 98.69 84 PHE A CA 1
ATOM 700 C C . PHE A 1 84 ? -7.686 -3.141 2.631 1.00 98.69 84 PHE A C 1
ATOM 702 O O . PHE A 1 84 ? -8.636 -2.499 3.087 1.00 98.69 84 PHE A O 1
ATOM 709 N N . VAL A 1 85 ? -6.513 -3.220 3.270 1.00 98.88 85 VAL A N 1
ATOM 710 C CA . VAL A 1 85 ? -6.245 -2.556 4.554 1.00 98.88 85 VAL A CA 1
ATOM 711 C C . VAL A 1 85 ? -6.348 -1.037 4.408 1.00 98.88 85 VAL A C 1
ATOM 713 O O . VAL A 1 85 ? -7.129 -0.410 5.118 1.00 98.88 85 VAL A O 1
ATOM 716 N N . ARG A 1 86 ? -5.614 -0.436 3.460 1.00 98.88 86 ARG A N 1
ATOM 717 C CA . ARG A 1 86 ? -5.576 1.021 3.260 1.00 98.88 86 ARG A CA 1
ATOM 718 C C . ARG A 1 86 ? -6.973 1.604 3.058 1.00 98.88 86 ARG A C 1
ATOM 720 O O . ARG A 1 86 ? -7.327 2.548 3.754 1.00 98.88 86 ARG A O 1
ATOM 727 N N . ARG A 1 87 ? -7.768 1.031 2.148 1.00 98.81 87 ARG A N 1
ATOM 728 C CA . ARG A 1 87 ? -9.127 1.513 1.847 1.00 98.81 87 ARG A CA 1
ATOM 729 C C . ARG A 1 87 ? -10.059 1.390 3.054 1.00 98.81 87 ARG A C 1
ATOM 731 O O . ARG A 1 87 ? -10.890 2.264 3.269 1.00 98.81 87 ARG A O 1
ATOM 738 N N . THR A 1 88 ? -9.888 0.353 3.878 1.00 98.88 88 THR A N 1
ATOM 739 C CA . THR A 1 88 ? -10.637 0.219 5.139 1.00 98.88 88 THR A CA 1
ATOM 740 C C . THR A 1 88 ? -10.278 1.332 6.122 1.00 98.88 88 THR A C 1
ATOM 742 O O . THR A 1 88 ? -11.167 1.985 6.663 1.00 98.88 88 THR A O 1
ATOM 745 N N . LEU A 1 89 ? -8.981 1.574 6.333 1.00 98.88 89 LEU A N 1
ATOM 746 C CA . LEU A 1 89 ? -8.487 2.622 7.231 1.00 98.88 89 LEU A CA 1
ATOM 747 C C . LEU A 1 89 ? -8.924 4.023 6.779 1.00 98.88 89 LEU A C 1
ATOM 749 O O . LEU A 1 89 ? -9.353 4.832 7.598 1.00 98.88 89 LEU A O 1
ATOM 753 N N . GLU A 1 90 ? -8.840 4.299 5.477 1.00 98.81 90 GLU A N 1
ATOM 754 C CA . GLU A 1 90 ? -9.275 5.562 4.873 1.00 98.81 90 GLU A CA 1
ATOM 755 C C . GLU A 1 90 ? -10.786 5.768 5.039 1.00 98.81 90 GLU A C 1
ATOM 757 O O . GLU A 1 90 ? -11.199 6.834 5.492 1.00 98.81 90 GLU A O 1
ATOM 762 N N . ASN A 1 91 ? -11.607 4.733 4.814 1.00 98.81 91 ASN A N 1
ATOM 763 C CA . ASN A 1 91 ? -13.047 4.827 5.063 1.00 98.81 91 ASN A CA 1
ATOM 764 C C . ASN A 1 91 ? -13.361 5.147 6.535 1.00 98.81 91 ASN A C 1
ATOM 766 O O . ASN A 1 91 ? -14.227 5.977 6.815 1.00 98.81 91 ASN A O 1
ATOM 770 N N . ILE A 1 92 ? -12.644 4.532 7.484 1.00 98.81 92 ILE A N 1
ATOM 771 C CA . ILE A 1 92 ? -12.793 4.847 8.913 1.00 98.81 92 ILE A CA 1
ATOM 772 C C . ILE A 1 92 ? -12.450 6.320 9.174 1.00 98.81 92 ILE A C 1
ATOM 774 O O . ILE A 1 92 ? -13.217 7.024 9.827 1.00 98.81 92 ILE A O 1
ATOM 778 N N . LEU A 1 93 ? -11.331 6.826 8.646 1.00 98.38 93 LEU A N 1
ATOM 779 C CA . LEU A 1 93 ? -10.945 8.230 8.833 1.00 98.38 93 LEU A CA 1
ATOM 780 C C . LEU A 1 93 ? -12.017 9.204 8.334 1.00 98.38 93 LEU A C 1
ATOM 782 O O . LEU A 1 93 ? -12.351 10.171 9.033 1.00 98.38 93 LEU A O 1
ATOM 786 N N . GLU A 1 94 ? -12.552 8.930 7.147 1.00 98.38 94 GLU A N 1
ATOM 787 C CA . GLU A 1 94 ? -13.519 9.780 6.457 1.00 98.38 94 GLU A CA 1
ATOM 788 C C . GLU A 1 94 ? -14.902 9.756 7.109 1.00 98.38 94 GLU A C 1
ATOM 790 O O . GLU A 1 94 ? -15.566 10.791 7.164 1.00 98.38 94 GLU A O 1
ATOM 795 N N . SER A 1 95 ? -15.338 8.604 7.624 1.00 98.50 95 SER A N 1
ATOM 796 C CA . SER A 1 95 ? -16.753 8.384 7.949 1.00 98.50 95 SER A CA 1
ATOM 797 C C . SER A 1 95 ? -17.055 7.951 9.381 1.00 98.50 95 SER A C 1
ATOM 799 O O . SER A 1 95 ? -18.227 7.936 9.754 1.00 98.50 95 SER A O 1
ATOM 801 N N . TYR A 1 96 ? -16.045 7.638 10.201 1.00 98.44 96 TYR A N 1
ATOM 802 C CA . TYR A 1 96 ? -16.266 7.306 11.609 1.00 98.44 96 TYR A CA 1
ATOM 803 C C . TYR A 1 96 ? -16.958 8.464 12.335 1.00 98.44 96 TYR A C 1
ATOM 805 O O . TYR A 1 96 ? -16.459 9.597 12.333 1.00 98.44 96 TYR A O 1
ATOM 813 N N . SER A 1 97 ? -18.101 8.168 12.955 1.00 96.25 97 SER A N 1
ATOM 814 C CA . SER A 1 97 ? -18.965 9.152 13.620 1.00 96.25 97 SER A CA 1
ATOM 815 C C . SER A 1 97 ? -18.797 9.205 15.140 1.00 96.25 97 SER A C 1
ATOM 817 O O . SER A 1 97 ? -19.486 9.984 15.798 1.00 96.25 97 SER A O 1
ATOM 819 N N . GLY A 1 98 ? -17.940 8.355 15.710 1.00 96.00 98 GLY A N 1
ATOM 820 C CA . GLY A 1 98 ? -17.648 8.350 17.142 1.00 96.00 98 GLY A CA 1
ATOM 821 C C . GLY A 1 98 ? -16.592 9.382 17.547 1.00 96.00 98 GLY A C 1
ATOM 822 O O . GLY A 1 98 ? -16.182 10.241 16.763 1.00 96.00 98 GLY A O 1
ATOM 823 N N . GLU A 1 99 ? -16.141 9.293 18.797 1.00 94.81 99 GLU A N 1
ATOM 824 C CA . GLU A 1 99 ? -15.156 10.223 19.349 1.00 94.81 99 GLU A CA 1
ATOM 825 C C . GLU A 1 99 ? -13.763 10.013 18.731 1.00 94.81 99 GLU A C 1
ATOM 827 O O . GLU A 1 99 ? -13.224 8.907 18.743 1.00 94.81 99 GLU A O 1
ATOM 832 N N . LYS A 1 100 ? -13.184 11.094 18.193 1.00 97.19 100 LYS A N 1
ATOM 833 C CA . LYS A 1 100 ? -11.867 11.131 17.534 1.00 97.19 100 LYS A CA 1
ATOM 834 C C . LYS A 1 100 ? -10.796 11.715 18.461 1.00 97.19 100 LYS A C 1
ATOM 836 O O . LYS A 1 100 ? -10.079 12.645 18.091 1.00 97.19 100 LYS A O 1
ATOM 841 N N . THR A 1 101 ? -10.757 11.227 19.696 1.00 96.00 101 THR A N 1
ATOM 842 C CA . THR A 1 101 ? -9.831 11.662 20.749 1.00 96.00 101 THR A CA 1
ATOM 843 C C . THR A 1 101 ? -9.376 10.450 21.571 1.00 96.00 101 THR A C 1
ATOM 845 O O . THR A 1 101 ? -9.964 9.370 21.490 1.00 96.00 101 THR A O 1
ATOM 848 N N . GLY A 1 102 ? -8.332 10.633 22.380 1.00 97.44 102 GLY A N 1
ATOM 849 C CA . GLY A 1 102 ? -7.844 9.612 23.304 1.00 97.44 102 GLY A CA 1
ATOM 850 C C . GLY A 1 102 ? -6.780 8.695 22.701 1.00 97.44 102 GLY A C 1
ATOM 851 O O . GLY A 1 102 ? -6.560 8.663 21.493 1.00 97.44 102 GLY A O 1
ATOM 852 N N . ALA A 1 103 ? -6.115 7.937 23.576 1.00 98.12 103 ALA A N 1
ATOM 853 C CA . ALA A 1 103 ? -4.911 7.182 23.229 1.00 98.12 103 ALA A CA 1
ATOM 854 C C . ALA A 1 103 ? -5.129 6.147 22.111 1.00 98.12 103 ALA A C 1
ATOM 856 O O . ALA A 1 103 ? -4.286 6.026 21.226 1.00 98.12 103 ALA A O 1
ATOM 857 N N . ASP A 1 104 ? -6.261 5.435 22.111 1.00 98.25 104 ASP A N 1
ATOM 858 C CA . ASP A 1 104 ? -6.565 4.453 21.061 1.00 98.25 104 ASP A CA 1
ATOM 859 C C . ASP A 1 104 ? -6.786 5.118 19.696 1.00 98.25 104 ASP A C 1
ATOM 861 O O . ASP A 1 104 ? -6.308 4.617 18.676 1.00 98.25 104 ASP A O 1
ATOM 865 N N . TRP A 1 105 ? -7.451 6.278 19.669 1.00 98.56 105 TRP A N 1
ATOM 866 C CA . TRP A 1 105 ? -7.619 7.052 18.441 1.00 98.56 105 TRP A CA 1
ATOM 867 C C . TRP A 1 105 ? -6.279 7.598 17.943 1.00 98.56 105 TRP A C 1
ATOM 869 O O . TRP A 1 105 ? -5.975 7.505 16.754 1.00 98.56 105 TRP A O 1
ATOM 879 N N . ASP A 1 106 ? -5.447 8.120 18.843 1.00 98.56 106 ASP A N 1
ATOM 880 C CA . ASP A 1 106 ? -4.116 8.622 18.501 1.00 98.56 106 ASP A CA 1
ATOM 881 C C . ASP A 1 106 ? -3.234 7.501 17.924 1.00 98.56 106 ASP A C 1
ATOM 883 O O . ASP A 1 106 ? -2.584 7.691 16.891 1.00 98.56 106 ASP A O 1
ATOM 887 N N . ASN A 1 107 ? -3.272 6.303 18.517 1.00 98.69 107 ASN A N 1
ATOM 888 C CA . ASN A 1 107 ? -2.571 5.125 18.002 1.00 98.69 107 ASN A CA 1
ATOM 889 C C . ASN A 1 107 ? -3.125 4.672 16.645 1.00 98.69 107 ASN A C 1
ATOM 891 O O . ASN A 1 107 ? -2.345 4.354 15.744 1.00 98.69 107 ASN A O 1
ATOM 895 N N . PHE A 1 108 ? -4.447 4.710 16.452 1.00 98.81 108 PHE A N 1
ATOM 896 C CA . PHE A 1 108 ? -5.068 4.474 15.148 1.00 98.81 108 PHE A CA 1
ATOM 897 C C . PHE A 1 108 ? -4.545 5.454 14.092 1.00 98.81 108 PHE A C 1
ATOM 899 O O . PHE A 1 108 ? -4.089 5.027 13.029 1.00 98.81 108 PHE A O 1
ATOM 906 N N . ILE A 1 109 ? -4.508 6.753 14.395 1.00 98.81 109 ILE A N 1
ATOM 907 C CA . ILE A 1 109 ? -3.990 7.782 13.484 1.00 98.81 109 ILE A CA 1
ATOM 908 C C . ILE A 1 109 ? -2.514 7.544 13.154 1.00 98.81 109 ILE A C 1
ATOM 910 O O . ILE A 1 109 ? -2.126 7.631 11.985 1.00 98.81 109 ILE A O 1
ATOM 914 N N . VAL A 1 110 ? -1.688 7.209 14.149 1.00 98.81 110 VAL A N 1
ATOM 915 C CA . VAL A 1 110 ? -0.278 6.853 13.932 1.00 98.81 110 VAL A CA 1
ATOM 916 C C . VAL A 1 110 ? -0.162 5.636 13.013 1.00 98.81 110 VAL A C 1
ATOM 918 O O . VAL A 1 110 ? 0.636 5.666 12.075 1.00 98.81 110 VAL A O 1
ATOM 921 N N . TYR A 1 111 ? -0.968 4.593 13.218 1.00 98.88 111 TYR A N 1
ATOM 922 C CA . TYR A 1 111 ? -0.959 3.407 12.364 1.00 98.88 111 TYR A CA 1
ATOM 923 C C . TYR A 1 111 ? -1.313 3.738 10.912 1.00 98.88 111 TYR A C 1
ATOM 925 O O . TYR A 1 111 ? -0.559 3.368 10.011 1.00 98.88 111 TYR A O 1
ATOM 933 N N . VAL A 1 112 ? -2.390 4.497 10.664 1.00 98.88 112 VAL A N 1
ATOM 934 C CA . VAL A 1 112 ? -2.764 4.892 9.294 1.00 98.88 112 VAL A CA 1
ATOM 935 C C . VAL A 1 112 ? -1.641 5.674 8.618 1.00 98.88 112 VAL A C 1
ATOM 937 O O . VAL A 1 112 ? -1.272 5.383 7.479 1.00 98.88 112 VAL A O 1
ATOM 940 N N . LYS A 1 113 ? -1.029 6.623 9.331 1.00 98.81 113 LYS A N 1
ATOM 941 C CA . LYS A 1 113 ? 0.085 7.414 8.799 1.00 98.81 113 LYS A CA 1
ATOM 942 C C . LYS A 1 113 ? 1.314 6.558 8.479 1.00 98.81 113 LYS A C 1
ATOM 944 O O . LYS A 1 113 ? 1.956 6.790 7.455 1.00 98.81 113 LYS A O 1
ATOM 949 N N . ARG A 1 114 ? 1.627 5.542 9.294 1.00 98.88 114 ARG A N 1
ATOM 950 C CA . ARG A 1 114 ? 2.705 4.573 9.009 1.00 98.88 114 ARG A CA 1
ATOM 951 C C . ARG A 1 114 ? 2.404 3.731 7.769 1.00 98.88 114 ARG A C 1
ATOM 953 O O . ARG A 1 114 ? 3.313 3.532 6.960 1.00 98.88 114 ARG A O 1
ATOM 960 N N . VAL A 1 115 ? 1.147 3.307 7.588 1.00 98.88 115 VAL A N 1
ATOM 961 C CA . VAL A 1 115 ? 0.692 2.594 6.380 1.00 98.88 115 VAL A CA 1
ATOM 962 C C . VAL A 1 115 ? 0.851 3.467 5.139 1.00 98.88 115 VAL A C 1
ATOM 964 O O . VAL A 1 115 ? 1.386 3.006 4.129 1.00 98.88 115 VAL A O 1
ATOM 967 N N . TRP A 1 116 ? 0.459 4.742 5.225 1.00 98.81 116 TRP A N 1
ATOM 968 C CA . TRP A 1 116 ? 0.634 5.695 4.132 1.00 98.81 116 TRP A CA 1
ATOM 969 C C . TRP A 1 116 ? 2.096 5.927 3.770 1.00 98.81 116 TRP A C 1
ATOM 971 O O . TRP A 1 116 ? 2.445 5.894 2.592 1.00 98.81 116 TRP A O 1
ATOM 981 N N . PHE A 1 117 ? 2.944 6.142 4.776 1.00 98.62 117 PHE A N 1
ATOM 982 C CA . PHE A 1 117 ? 4.365 6.409 4.577 1.00 98.62 117 PHE A CA 1
ATOM 983 C C . PHE A 1 117 ? 5.101 5.214 3.966 1.00 98.62 117 PHE A C 1
ATOM 985 O O . PHE A 1 117 ? 5.958 5.381 3.102 1.00 98.62 117 PHE A O 1
ATOM 992 N N . SER A 1 118 ? 4.759 4.003 4.405 1.00 98.62 118 SER A N 1
ATOM 993 C CA . SER A 1 118 ? 5.498 2.788 4.043 1.00 98.62 118 SER A CA 1
ATOM 994 C C . SER A 1 118 ? 4.933 2.073 2.818 1.00 98.62 118 SER A C 1
ATOM 996 O O . SER A 1 118 ? 5.476 1.054 2.397 1.00 98.62 118 SER A O 1
ATOM 998 N N . ASN A 1 119 ? 3.866 2.614 2.223 1.00 98.75 119 ASN A N 1
ATOM 999 C CA . ASN A 1 119 ? 3.115 1.992 1.136 1.00 98.75 119 ASN A CA 1
ATOM 1000 C C . ASN A 1 119 ? 2.633 0.570 1.480 1.00 98.75 119 ASN A C 1
ATOM 1002 O O . ASN A 1 119 ? 2.719 -0.338 0.650 1.00 98.75 119 ASN A O 1
ATOM 1006 N N . GLY A 1 120 ? 2.185 0.365 2.722 1.00 98.75 120 GLY A N 1
ATOM 1007 C CA . GLY A 1 120 ? 1.767 -0.938 3.238 1.00 98.75 120 GLY A CA 1
ATOM 1008 C C . GLY A 1 120 ? 1.919 -1.090 4.750 1.00 98.75 120 GLY A C 1
ATOM 1009 O O . GLY A 1 120 ? 2.359 -0.171 5.434 1.00 98.75 120 GLY A O 1
ATOM 1010 N N . ILE A 1 121 ? 1.558 -2.262 5.276 1.00 98.81 121 ILE A N 1
ATOM 1011 C CA . ILE A 1 121 ? 1.536 -2.546 6.726 1.00 98.81 121 ILE A CA 1
ATOM 1012 C C . ILE A 1 121 ? 2.883 -2.991 7.318 1.00 98.81 121 ILE A C 1
ATOM 1014 O O . ILE A 1 121 ? 2.931 -3.465 8.452 1.00 98.81 121 ILE A O 1
ATOM 1018 N N . HIS A 1 122 ? 3.971 -2.858 6.565 1.00 98.81 122 HIS A N 1
ATOM 1019 C CA . HIS A 1 122 ? 5.312 -3.257 6.981 1.00 98.81 122 HIS A CA 1
ATOM 1020 C C . HIS A 1 122 ? 6.246 -2.058 7.027 1.00 98.81 122 HIS A C 1
ATOM 1022 O O . HIS A 1 122 ? 6.123 -1.120 6.239 1.00 98.81 122 HIS A O 1
ATOM 1028 N N . HIS A 1 123 ? 7.226 -2.113 7.918 1.00 98.56 123 HIS A N 1
ATOM 1029 C CA . HIS A 1 123 ? 8.229 -1.082 8.082 1.00 98.56 123 HIS A CA 1
ATOM 1030 C C . HIS A 1 123 ? 9.035 -0.899 6.796 1.00 98.56 123 HIS A C 1
ATOM 1032 O O . HIS A 1 123 ? 9.677 -1.831 6.316 1.00 98.56 123 HIS A O 1
ATOM 1038 N N . HIS A 1 124 ? 9.046 0.324 6.257 1.00 97.06 124 HIS A N 1
ATOM 1039 C CA . HIS A 1 124 ? 9.698 0.633 4.980 1.00 97.06 124 HIS A CA 1
ATOM 1040 C C . HIS A 1 124 ? 11.183 0.219 4.927 1.00 97.06 124 HIS A C 1
ATOM 1042 O O . HIS A 1 124 ? 11.650 -0.205 3.870 1.00 97.06 124 HIS A O 1
ATOM 1048 N N . TYR A 1 125 ? 11.890 0.323 6.062 1.00 95.75 125 TYR A N 1
ATOM 1049 C CA . TYR A 1 125 ? 13.292 -0.086 6.226 1.00 95.75 125 TYR A CA 1
ATOM 1050 C C . TYR A 1 125 ? 13.483 -1.518 6.776 1.00 95.75 125 TYR A C 1
ATOM 1052 O O . TYR A 1 125 ? 14.035 -2.363 6.080 1.00 95.75 125 TYR A O 1
ATOM 1060 N N . GLY A 1 126 ? 13.024 -1.811 8.002 1.00 96.50 126 GLY A N 1
ATOM 1061 C CA . GLY A 1 126 ? 13.232 -3.113 8.657 1.00 96.50 126 GLY A CA 1
ATOM 1062 C C . GLY A 1 126 ? 12.375 -4.275 8.132 1.00 96.50 126 GLY A C 1
ATOM 1063 O O . GLY A 1 126 ? 12.683 -5.435 8.385 1.00 96.50 126 GLY A O 1
ATOM 1064 N N . ASN A 1 127 ? 11.359 -3.996 7.307 1.00 98.06 127 ASN A N 1
ATOM 1065 C CA . ASN A 1 127 ? 10.420 -4.965 6.726 1.00 98.06 127 ASN A CA 1
ATOM 1066 C C . ASN A 1 127 ? 9.473 -5.659 7.715 1.00 98.06 127 ASN A C 1
ATOM 1068 O O . ASN A 1 127 ? 8.626 -6.429 7.262 1.00 98.06 127 ASN A O 1
ATOM 1072 N N . GLU A 1 128 ? 9.545 -5.393 9.018 1.00 98.44 128 GLU A N 1
ATOM 1073 C CA . GLU A 1 128 ? 8.641 -5.994 9.999 1.00 98.44 128 GLU A CA 1
ATOM 1074 C C . GLU A 1 128 ? 7.223 -5.442 9.872 1.00 98.44 128 GLU A C 1
ATOM 1076 O O . GLU A 1 128 ? 7.014 -4.250 9.641 1.00 98.44 128 GLU A O 1
ATOM 1081 N N . LYS A 1 129 ? 6.226 -6.305 10.055 1.00 98.69 129 LYS A N 1
ATOM 1082 C CA . LYS A 1 129 ? 4.827 -5.895 10.116 1.00 98.69 129 LYS A CA 1
ATOM 1083 C C . LYS A 1 129 ? 4.593 -4.973 11.313 1.00 98.69 129 LYS A C 1
ATOM 1085 O O . LYS A 1 129 ? 5.126 -5.192 12.398 1.00 98.69 129 LYS A O 1
ATOM 1090 N N . PHE A 1 130 ? 3.781 -3.942 11.120 1.00 98.62 130 PHE A N 1
ATOM 1091 C CA . PHE A 1 130 ? 3.409 -3.025 12.185 1.00 98.62 130 PHE A CA 1
ATOM 1092 C C . PHE A 1 130 ? 2.479 -3.680 13.197 1.00 98.62 130 PHE A C 1
ATOM 1094 O O . PHE A 1 130 ? 1.434 -4.213 12.833 1.00 98.62 130 PHE A O 1
ATOM 1101 N N . GLU A 1 131 ? 2.804 -3.521 14.476 1.00 97.62 131 GLU A N 1
ATOM 1102 C CA . GLU A 1 131 ? 1.832 -3.686 15.551 1.00 97.62 131 GLU A CA 1
ATOM 1103 C C . GLU A 1 131 ? 0.880 -2.472 15.576 1.00 97.62 131 GLU A C 1
ATOM 1105 O O . GLU A 1 131 ? 1.364 -1.331 15.553 1.00 97.62 131 GLU A O 1
ATOM 1110 N N . PRO A 1 132 ? -0.454 -2.678 15.606 1.00 97.69 132 PRO A N 1
ATOM 1111 C CA . PRO A 1 132 ? -1.427 -1.585 15.567 1.00 97.69 132 PRO A CA 1
ATOM 1112 C C . PRO A 1 132 ? -1.341 -0.578 16.719 1.00 97.69 132 PRO A C 1
ATOM 1114 O O . PRO A 1 132 ? -1.549 0.612 16.503 1.00 97.69 132 PRO A O 1
ATOM 1117 N N . GLY A 1 133 ? -1.013 -1.029 17.933 1.00 97.81 133 GLY A N 1
ATOM 1118 C CA . GLY A 1 133 ? -0.987 -0.173 19.129 1.00 97.81 133 GLY A CA 1
ATOM 1119 C C . GLY A 1 133 ? -2.370 0.132 19.727 1.00 97.81 133 GLY A C 1
ATOM 1120 O O . GLY A 1 133 ? -2.467 0.891 20.683 1.00 97.81 133 GLY A O 1
ATOM 1121 N N . PHE A 1 134 ? -3.429 -0.471 19.193 1.00 98.62 134 PHE A N 1
ATOM 1122 C CA . PHE A 1 134 ? -4.797 -0.460 19.720 1.00 98.62 134 PHE A CA 1
ATOM 1123 C C . PHE A 1 134 ? -5.366 -1.881 19.647 1.00 98.62 134 PHE A C 1
ATOM 1125 O O . PHE A 1 134 ? -4.834 -2.730 18.924 1.00 98.62 134 PHE A O 1
ATOM 1132 N N . SER A 1 135 ? -6.421 -2.168 20.410 1.00 98.62 135 SER A N 1
ATOM 1133 C CA . SER A 1 135 ? -7.021 -3.505 20.433 1.00 98.62 135 SER A CA 1
ATOM 1134 C C . SER A 1 135 ? -7.827 -3.806 19.166 1.00 98.62 135 SER A C 1
ATOM 1136 O O . SER A 1 135 ? -8.290 -2.905 18.457 1.00 98.62 135 SER A O 1
ATOM 1138 N N 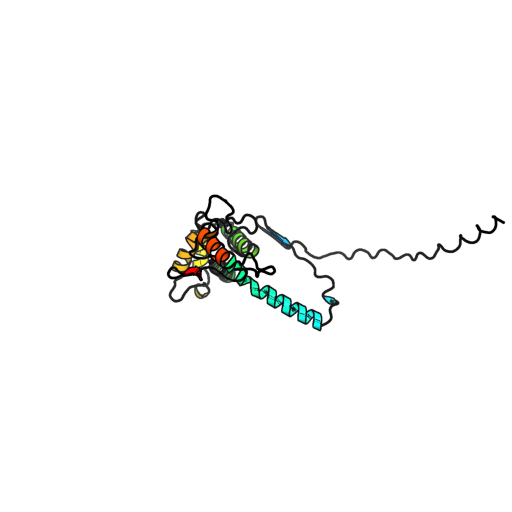. TYR A 1 136 ? -8.032 -5.094 18.885 1.00 98.69 136 TYR A N 1
ATOM 1139 C CA . TYR A 1 136 ? -8.912 -5.505 17.793 1.00 98.69 136 TYR A CA 1
ATOM 1140 C C . TYR A 1 136 ? -10.364 -5.091 18.060 1.00 98.69 136 TYR A C 1
ATOM 1142 O O . TYR A 1 136 ? -11.062 -4.682 17.140 1.00 98.69 136 TYR A O 1
ATOM 1150 N N . GLU A 1 137 ? -10.810 -5.142 19.314 1.00 98.62 137 GLU A N 1
ATOM 1151 C CA . GLU A 1 137 ? -12.152 -4.729 19.728 1.00 98.62 137 GLU A CA 1
ATOM 1152 C C . GLU A 1 137 ? -12.379 -3.235 19.451 1.00 98.62 137 GLU A C 1
ATOM 1154 O O . GLU A 1 137 ? -13.450 -2.838 18.992 1.00 98.62 137 GLU A O 1
ATOM 1159 N N . TYR A 1 138 ? -11.353 -2.401 19.665 1.00 98.69 138 TYR A N 1
ATOM 1160 C CA . TYR A 1 138 ? -11.409 -0.988 19.302 1.00 98.69 138 TYR A CA 1
ATOM 1161 C C . TYR A 1 138 ? -11.501 -0.805 17.784 1.00 98.69 138 TYR A C 1
ATOM 1163 O O . TYR A 1 138 ? -12.352 -0.060 17.302 1.00 98.69 138 TYR A O 1
ATOM 1171 N N . PHE A 1 139 ? -10.685 -1.530 17.015 1.00 98.81 139 PHE A N 1
ATOM 1172 C CA . PHE A 1 139 ? -10.752 -1.510 15.552 1.00 98.81 139 PHE A CA 1
ATOM 1173 C C . PHE A 1 139 ? -12.118 -1.951 15.015 1.00 98.81 139 PHE A C 1
ATOM 1175 O O . PHE A 1 139 ? -12.679 -1.309 14.129 1.00 98.81 139 PHE A O 1
ATOM 1182 N N . GLU A 1 140 ? -12.685 -3.014 15.578 1.00 98.69 140 GLU A N 1
ATOM 1183 C CA . GLU A 1 140 ? -14.027 -3.487 15.254 1.00 98.69 140 GLU A CA 1
ATOM 1184 C C . GLU A 1 140 ? -15.079 -2.408 15.531 1.00 98.69 140 GLU A C 1
ATOM 1186 O O . GLU A 1 140 ? -15.951 -2.164 14.694 1.00 98.69 140 GLU A O 1
ATOM 1191 N N . ASN A 1 141 ? -14.971 -1.710 16.664 1.00 98.50 141 ASN A N 1
ATOM 1192 C CA . ASN A 1 141 ? -15.841 -0.584 16.979 1.00 98.50 141 ASN A CA 1
ATOM 1193 C C . ASN A 1 141 ? -15.704 0.559 15.957 1.00 98.50 141 ASN A C 1
ATOM 1195 O O . ASN A 1 141 ? -16.721 1.097 15.515 1.00 98.50 141 ASN A O 1
ATOM 1199 N N . LEU A 1 142 ? -14.482 0.906 15.538 1.00 98.81 142 LEU A N 1
ATOM 1200 C CA . LEU A 1 142 ? -14.258 1.905 14.488 1.00 98.81 142 LEU A CA 1
ATOM 1201 C C . LEU A 1 142 ? -14.950 1.505 13.181 1.00 98.81 142 LEU A C 1
ATOM 1203 O O . LEU A 1 142 ? -15.668 2.309 12.584 1.00 98.81 142 LEU A O 1
ATOM 1207 N N . VAL A 1 143 ? -14.777 0.250 12.758 1.00 98.62 143 VAL A N 1
ATOM 1208 C CA . VAL A 1 143 ? -15.384 -0.287 11.534 1.00 98.62 143 VAL A CA 1
ATOM 1209 C C . VAL A 1 143 ? -16.910 -0.236 11.613 1.00 98.62 143 VAL A C 1
ATOM 1211 O O . VAL A 1 143 ? -17.542 0.316 10.714 1.00 98.62 143 VAL A O 1
ATOM 1214 N N . LYS A 1 144 ? -17.517 -0.738 12.694 1.00 98.06 144 LYS A N 1
ATOM 1215 C CA . LYS A 1 144 ? -18.984 -0.813 12.848 1.00 98.06 144 LYS A CA 1
ATOM 1216 C C . LYS A 1 144 ? -19.669 0.554 12.961 1.00 98.06 144 LYS A C 1
ATOM 1218 O O . LYS A 1 144 ? -20.848 0.661 12.643 1.00 98.06 144 LYS A O 1
ATOM 1223 N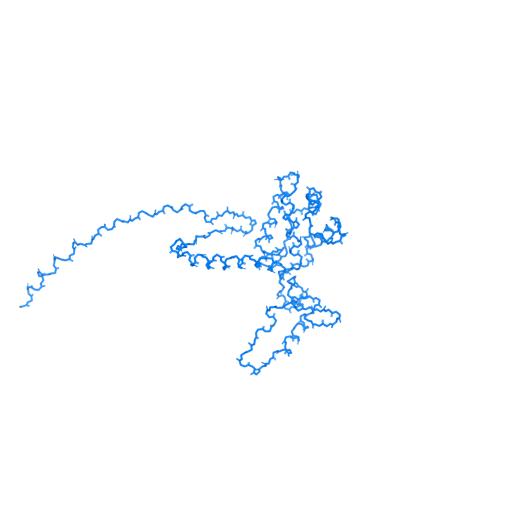 N . ASN A 1 145 ? -18.938 1.593 13.365 1.00 98.25 145 ASN A N 1
ATOM 1224 C CA . ASN A 1 145 ? -19.441 2.968 13.491 1.00 98.25 145 ASN A CA 1
ATOM 1225 C C . ASN A 1 145 ? -18.946 3.903 12.368 1.00 98.25 145 ASN A C 1
ATOM 1227 O O . ASN A 1 145 ? -18.933 5.125 12.523 1.00 98.25 145 ASN A O 1
ATOM 1231 N N . SER A 1 146 ? -18.508 3.335 11.246 1.00 98.50 146 SER A N 1
ATOM 1232 C CA . SER A 1 146 ? -18.170 4.062 10.016 1.00 98.50 146 SER A CA 1
ATOM 1233 C C . SER A 1 146 ? -19.248 3.849 8.943 1.00 98.50 146 SER A C 1
ATOM 1235 O O . SER A 1 146 ? -20.220 3.120 9.153 1.00 98.50 146 SER A O 1
ATOM 1237 N N . ASN A 1 147 ? -19.117 4.469 7.771 1.00 97.50 147 ASN A N 1
ATOM 1238 C CA . ASN A 1 147 ? -20.023 4.215 6.654 1.00 97.50 147 ASN A CA 1
ATOM 1239 C C . ASN A 1 147 ? -19.795 2.806 6.090 1.00 97.50 147 ASN A C 1
ATOM 1241 O O . ASN A 1 147 ? -18.796 2.539 5.421 1.00 97.50 147 ASN A O 1
ATOM 1245 N N . GLN A 1 148 ? -20.766 1.923 6.316 1.00 96.62 148 GLN A N 1
ATOM 1246 C CA . GLN A 1 148 ? -20.683 0.514 5.933 1.00 96.62 148 GLN A CA 1
ATOM 1247 C C . GLN A 1 148 ? -20.653 0.293 4.410 1.00 96.62 148 GLN A C 1
ATOM 1249 O O . GLN A 1 148 ? -20.151 -0.729 3.954 1.00 96.62 148 GLN A O 1
ATOM 1254 N N . GLN A 1 149 ? -21.164 1.239 3.612 1.00 94.12 149 GLN A N 1
ATOM 1255 C CA . GLN A 1 149 ? -21.273 1.099 2.152 1.00 94.12 149 GLN A CA 1
ATOM 1256 C C . GLN A 1 149 ? -19.951 1.330 1.411 1.00 94.12 149 GLN A C 1
ATOM 1258 O O . GLN A 1 149 ? -19.807 0.905 0.269 1.00 94.12 149 GLN A O 1
ATOM 1263 N N . ASN A 1 150 ? -18.994 1.999 2.054 1.00 95.94 150 ASN A N 1
ATOM 1264 C CA . ASN A 1 150 ? -17.731 2.411 1.439 1.00 95.94 150 ASN A CA 1
ATOM 1265 C C . ASN A 1 150 ? -16.576 1.440 1.735 1.00 95.94 150 ASN A C 1
ATOM 1267 O O . ASN A 1 150 ? -15.441 1.678 1.320 1.00 95.94 150 ASN A O 1
ATOM 1271 N N . PHE A 1 151 ? -16.836 0.356 2.468 1.00 98.19 151 PHE A N 1
ATOM 1272 C CA . PHE A 1 151 ? -15.821 -0.658 2.719 1.00 98.19 151 PHE A CA 1
ATOM 1273 C C . PHE A 1 151 ? -15.513 -1.479 1.455 1.00 98.19 151 PHE A C 1
ATOM 1275 O O . PHE A 1 151 ? -16.407 -1.710 0.640 1.00 98.19 151 PHE A O 1
ATOM 1282 N N . PRO A 1 152 ? -14.261 -1.948 1.285 1.00 97.06 152 PRO A N 1
ATOM 1283 C CA . PRO A 1 152 ? -13.824 -2.699 0.107 1.00 97.06 152 PRO A CA 1
ATOM 1284 C C . PRO A 1 152 ? -14.309 -4.161 0.148 1.00 97.06 152 PRO A C 1
ATOM 1286 O O . PRO A 1 152 ? -13.504 -5.081 0.257 1.00 97.06 152 PRO A O 1
ATOM 1289 N N . LEU A 1 153 ? -15.624 -4.365 0.113 1.00 96.25 153 LEU A N 1
ATOM 1290 C CA . LEU A 1 153 ? -16.277 -5.673 0.180 1.00 96.25 153 LEU A CA 1
ATOM 1291 C C . LEU A 1 153 ? -16.392 -6.307 -1.210 1.00 96.25 153 LEU A C 1
ATOM 1293 O O . LEU A 1 153 ? -16.741 -5.625 -2.178 1.00 96.25 153 LEU A O 1
ATOM 1297 N N . ASP A 1 154 ? -16.164 -7.618 -1.298 1.00 92.00 154 ASP A N 1
ATOM 1298 C CA . ASP A 1 154 ? -16.523 -8.378 -2.495 1.00 92.00 154 ASP A CA 1
ATOM 1299 C C . ASP A 1 154 ? -18.052 -8.548 -2.590 1.00 92.00 154 ASP A C 1
ATOM 1301 O O . ASP A 1 154 ? -18.801 -8.338 -1.630 1.00 92.00 154 ASP A O 1
ATOM 1305 N N . SER A 1 155 ? -18.545 -8.936 -3.770 1.00 91.00 155 SER A N 1
ATOM 1306 C CA . SER A 1 155 ? -19.982 -9.133 -3.984 1.00 91.00 155 SER A CA 1
ATOM 1307 C C . SER A 1 155 ? -20.551 -10.175 -3.012 1.00 91.00 155 SER A C 1
ATOM 1309 O O . SER A 1 155 ? -20.141 -11.333 -3.019 1.00 91.00 155 SER A O 1
ATOM 1311 N N . GLY A 1 156 ? -21.514 -9.753 -2.187 1.00 91.38 156 GLY A N 1
ATOM 1312 C CA . GLY A 1 156 ? -22.162 -10.605 -1.187 1.00 91.38 156 GLY A CA 1
ATOM 1313 C C . GLY A 1 156 ? -21.430 -10.705 0.155 1.00 91.38 156 GLY A C 1
ATOM 1314 O O . GLY A 1 156 ? -21.935 -11.383 1.048 1.00 91.38 156 GLY A O 1
ATOM 1315 N N . GLU A 1 157 ? -20.288 -10.035 0.333 1.00 95.56 157 GLU A N 1
ATOM 1316 C CA . GLU A 1 157 ? -19.600 -9.995 1.625 1.00 95.56 157 GLU A CA 1
ATOM 1317 C C . GLU A 1 157 ? -20.226 -8.995 2.594 1.00 95.56 157 GLU A C 1
ATOM 1319 O O . GLU A 1 157 ? -20.679 -7.914 2.217 1.00 95.56 157 GLU A O 1
ATOM 1324 N N . SER A 1 158 ? -20.221 -9.361 3.874 1.00 96.62 158 SER A N 1
ATOM 1325 C CA . SER A 1 158 ? -20.610 -8.488 4.972 1.00 96.62 158 SER A CA 1
ATOM 1326 C C . SER A 1 158 ? -19.398 -7.805 5.609 1.00 96.62 158 SER A C 1
ATOM 1328 O O . SER A 1 158 ? -18.241 -8.188 5.422 1.00 96.62 158 SER A O 1
ATOM 1330 N N . VAL A 1 159 ? -19.671 -6.817 6.456 1.00 97.44 159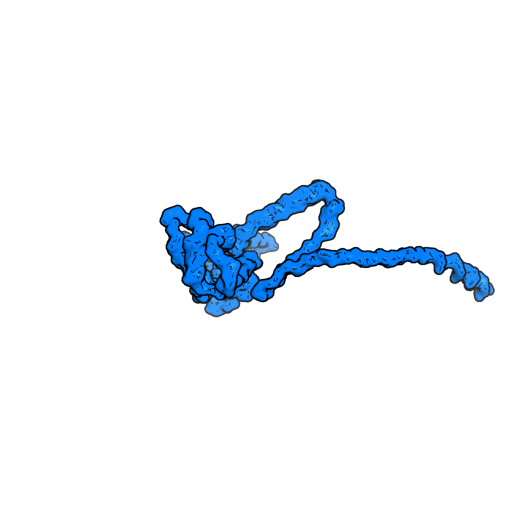 VAL A N 1
ATOM 1331 C CA . VAL A 1 159 ? -18.650 -6.163 7.287 1.00 97.44 159 VAL A CA 1
ATOM 1332 C C . VAL A 1 159 ? -18.000 -7.150 8.265 1.00 97.44 159 VAL A C 1
ATOM 1334 O O . VAL A 1 159 ? -16.807 -7.045 8.542 1.00 97.44 159 VAL A O 1
ATOM 1337 N N . ASP A 1 160 ? -18.729 -8.168 8.725 1.00 97.75 160 ASP A N 1
ATOM 1338 C CA . ASP A 1 160 ? -18.156 -9.224 9.565 1.00 97.75 160 ASP A CA 1
ATOM 1339 C C . ASP A 1 160 ? -17.168 -10.103 8.778 1.00 97.75 160 ASP A C 1
ATOM 1341 O O . ASP A 1 160 ? -16.156 -10.548 9.330 1.00 97.75 160 ASP A O 1
ATOM 1345 N N . ASN A 1 161 ? -17.397 -10.318 7.473 1.00 97.69 161 ASN A N 1
ATOM 1346 C CA . ASN A 1 161 ? -16.413 -10.975 6.606 1.00 97.69 161 ASN A CA 1
ATOM 1347 C C . ASN A 1 161 ? -15.141 -10.127 6.476 1.00 97.69 161 ASN A C 1
ATOM 1349 O O . ASN A 1 161 ? -14.037 -10.661 6.608 1.00 97.69 161 ASN A O 1
ATOM 1353 N N . LEU A 1 162 ? -15.282 -8.810 6.291 1.00 98.25 162 LEU A N 1
ATOM 1354 C CA . LEU A 1 162 ? -14.155 -7.874 6.268 1.00 98.25 162 LEU A CA 1
ATOM 1355 C C . LEU A 1 162 ? -13.350 -7.919 7.570 1.00 98.25 162 LEU A C 1
ATOM 1357 O O . LEU A 1 162 ? -12.133 -8.103 7.540 1.00 98.25 162 LEU A O 1
ATOM 1361 N N . LEU A 1 163 ? -14.027 -7.820 8.714 1.00 98.62 163 LEU A N 1
ATOM 1362 C CA . LEU A 1 163 ? -13.416 -7.896 10.041 1.00 98.62 163 LEU A CA 1
ATOM 1363 C C . LEU A 1 163 ? -12.693 -9.225 10.275 1.00 98.62 163 LEU A C 1
ATOM 1365 O O . LEU A 1 163 ? -11.600 -9.233 10.847 1.00 98.62 163 LEU A O 1
ATOM 1369 N N . SER A 1 164 ? -13.268 -10.332 9.800 1.00 98.31 164 SER A N 1
ATOM 1370 C CA . SER A 1 164 ? -12.668 -11.666 9.892 1.00 98.31 164 SER A CA 1
ATOM 1371 C C . SER A 1 164 ? -11.397 -11.788 9.053 1.00 98.31 164 SER A C 1
ATOM 1373 O O . SER A 1 164 ? -10.421 -12.369 9.521 1.00 98.31 164 SER A O 1
ATOM 1375 N N . LYS A 1 165 ? -11.375 -11.211 7.841 1.00 98.38 165 LYS A N 1
ATOM 1376 C CA . LYS A 1 165 ? -10.178 -11.155 6.985 1.00 98.38 165 LYS A CA 1
ATOM 1377 C C . LYS A 1 165 ? -9.090 -10.269 7.598 1.00 98.38 165 LYS A C 1
ATOM 1379 O O . LYS A 1 165 ? -7.930 -10.665 7.645 1.00 98.38 165 LYS A O 1
ATOM 1384 N N . LEU A 1 166 ? -9.448 -9.080 8.089 1.00 98.56 166 LEU A N 1
ATOM 1385 C CA . LEU A 1 166 ? -8.484 -8.097 8.599 1.00 98.56 166 LEU A CA 1
ATOM 1386 C C . LEU A 1 166 ? -7.847 -8.491 9.930 1.00 98.56 166 LEU A C 1
ATOM 1388 O O . LEU A 1 166 ? -6.705 -8.110 10.179 1.00 98.56 166 LEU A O 1
ATOM 1392 N N . LYS A 1 167 ? -8.546 -9.264 10.771 1.00 98.62 167 LYS A N 1
ATOM 1393 C CA . LYS A 1 167 ? -8.031 -9.686 12.079 1.00 98.62 167 LYS A CA 1
ATOM 1394 C C . LYS A 1 167 ? -6.650 -10.358 11.992 1.00 98.62 167 LYS A C 1
ATOM 1396 O O . LYS A 1 167 ? -5.718 -9.811 12.577 1.00 98.62 167 LYS A O 1
ATOM 1401 N N . PRO A 1 168 ? -6.453 -11.474 11.263 1.00 98.44 168 PRO A N 1
ATOM 1402 C CA . PRO A 1 168 ? -5.128 -12.082 11.141 1.00 98.44 168 PRO A CA 1
ATOM 1403 C C . PRO A 1 168 ? -4.136 -11.177 10.394 1.00 98.44 168 PRO A C 1
ATOM 1405 O O . PRO A 1 168 ? -2.980 -11.065 10.794 1.00 98.44 168 PRO A O 1
ATOM 1408 N N . ILE A 1 169 ? -4.590 -10.474 9.352 1.00 98.62 169 ILE A N 1
ATOM 1409 C CA . ILE A 1 169 ? -3.730 -9.617 8.524 1.00 98.62 169 ILE A CA 1
ATOM 1410 C C . ILE A 1 169 ? -3.069 -8.519 9.368 1.00 98.62 169 ILE A C 1
ATOM 1412 O O . ILE A 1 169 ? -1.853 -8.340 9.303 1.00 98.62 169 ILE A O 1
ATOM 1416 N N . MET A 1 170 ? -3.844 -7.810 10.191 1.00 98.62 170 MET A N 1
ATOM 1417 C CA . MET A 1 170 ? -3.367 -6.649 10.946 1.00 98.62 170 MET A CA 1
ATOM 1418 C C . MET A 1 170 ? -2.912 -6.978 12.374 1.00 98.62 170 MET A C 1
ATOM 1420 O O . MET A 1 170 ? -2.012 -6.307 12.869 1.00 98.62 170 MET A O 1
ATOM 1424 N N . PHE A 1 171 ? -3.504 -7.979 13.037 1.00 98.62 171 PHE A N 1
ATOM 1425 C CA . PHE A 1 171 ? -3.330 -8.191 14.484 1.00 98.62 171 PHE A CA 1
ATOM 1426 C C . PHE A 1 171 ? -2.622 -9.494 14.869 1.00 98.62 171 PHE A C 1
ATOM 1428 O O . PHE A 1 171 ? -2.182 -9.600 16.010 1.00 98.62 171 PHE A O 1
ATOM 1435 N N . ASP A 1 172 ? -2.479 -10.480 13.974 1.00 98.50 172 ASP A N 1
ATOM 1436 C CA . ASP A 1 172 ? -1.685 -11.680 14.281 1.00 98.50 172 ASP A CA 1
ATOM 1437 C C . ASP A 1 172 ? -0.205 -11.434 13.941 1.00 98.50 172 ASP A C 1
ATOM 1439 O O . ASP A 1 172 ? 0.126 -11.336 12.757 1.00 98.50 172 ASP A O 1
ATOM 1443 N N . PRO A 1 173 ? 0.717 -11.351 14.917 1.00 96.94 173 PRO A N 1
ATOM 1444 C CA . PRO A 1 173 ? 2.129 -11.063 14.651 1.00 96.94 173 PRO A CA 1
ATOM 1445 C C . PRO A 1 173 ? 2.853 -12.174 13.870 1.00 96.94 173 PRO A C 1
ATOM 1447 O O . PRO A 1 173 ? 3.946 -11.943 13.349 1.00 96.94 173 PRO A O 1
ATOM 1450 N N . ASN A 1 174 ? 2.267 -13.371 13.769 1.00 97.12 174 ASN A N 1
ATOM 1451 C CA . ASN A 1 174 ? 2.867 -14.516 13.081 1.00 97.12 174 ASN A CA 1
ATOM 1452 C C . ASN A 1 174 ? 2.475 -14.599 11.602 1.00 97.12 174 ASN A C 1
ATOM 1454 O O . ASN A 1 174 ? 3.156 -15.267 10.825 1.00 97.12 174 ASN A O 1
ATOM 1458 N N . VAL A 1 175 ? 1.398 -13.923 11.201 1.00 98.12 175 VAL A N 1
ATOM 1459 C CA . VAL A 1 175 ? 0.945 -13.878 9.806 1.00 98.12 175 VAL A CA 1
ATOM 1460 C C . VAL A 1 175 ? 1.742 -12.816 9.061 1.00 98.12 175 VAL A C 1
ATOM 1462 O O . VAL A 1 175 ? 1.756 -11.661 9.478 1.00 98.12 175 VAL A O 1
ATOM 1465 N N . ASP A 1 176 ? 2.388 -13.183 7.953 1.00 97.81 176 ASP A N 1
ATOM 1466 C CA . ASP A 1 176 ? 3.052 -12.241 7.038 1.00 97.81 176 ASP A CA 1
ATOM 1467 C C . ASP A 1 176 ? 3.985 -11.247 7.755 1.00 97.81 176 ASP A C 1
ATOM 1469 O O . ASP A 1 176 ? 4.008 -10.050 7.467 1.00 97.81 176 ASP A O 1
ATOM 1473 N N . ARG A 1 177 ? 4.742 -11.749 8.742 1.00 97.94 177 ARG A N 1
ATOM 1474 C CA . ARG A 1 177 ? 5.549 -10.950 9.680 1.00 97.94 177 ARG A CA 1
ATOM 1475 C C . ARG A 1 177 ? 6.572 -10.042 8.997 1.00 97.94 177 ARG A C 1
ATOM 1477 O O . ARG A 1 177 ? 6.884 -8.982 9.531 1.00 97.94 177 ARG A O 1
ATOM 1484 N N . LEU A 1 178 ? 7.119 -10.461 7.857 1.00 98.50 178 LEU A N 1
ATOM 1485 C CA . LEU A 1 178 ? 8.144 -9.731 7.115 1.00 98.50 178 LEU A CA 1
ATOM 1486 C C . LEU A 1 178 ? 7.666 -9.459 5.691 1.00 98.50 178 LEU A C 1
ATOM 1488 O O . LEU A 1 178 ? 7.266 -10.384 4.988 1.00 98.50 178 LEU A O 1
ATOM 1492 N N . ARG A 1 179 ? 7.789 -8.214 5.222 1.00 98.38 179 ARG A N 1
ATOM 1493 C CA . ARG A 1 179 ? 7.607 -7.890 3.798 1.00 98.38 179 ARG A CA 1
ATOM 1494 C C . ARG A 1 179 ? 8.640 -8.605 2.938 1.00 98.38 179 ARG A C 1
ATOM 1496 O O . ARG A 1 179 ? 8.304 -9.152 1.894 1.00 98.38 179 ARG A O 1
ATOM 1503 N N . ILE A 1 180 ? 9.887 -8.573 3.399 1.00 98.12 180 ILE A N 1
ATOM 1504 C CA . ILE A 1 180 ? 11.058 -9.178 2.773 1.00 98.12 180 ILE A CA 1
ATOM 1505 C C . ILE A 1 180 ? 11.796 -9.936 3.871 1.00 98.12 180 ILE A C 1
ATOM 1507 O O . ILE A 1 180 ? 12.222 -9.327 4.854 1.00 98.12 180 ILE A O 1
ATOM 1511 N N . ASN A 1 181 ? 11.940 -11.246 3.712 1.00 98.06 181 ASN A N 1
ATOM 1512 C CA . ASN A 1 181 ? 12.832 -12.053 4.529 1.00 98.06 181 ASN A CA 1
ATOM 1513 C C . ASN A 1 181 ? 14.202 -12.163 3.848 1.00 98.06 181 ASN A C 1
ATOM 1515 O O . ASN A 1 181 ? 14.290 -12.260 2.626 1.00 98.06 181 ASN A O 1
ATOM 1519 N N . LEU A 1 182 ? 15.264 -12.145 4.651 1.00 96.12 182 LEU A N 1
ATOM 1520 C CA . LEU A 1 182 ? 16.658 -12.252 4.213 1.00 96.12 182 LEU A CA 1
ATOM 1521 C C . LEU A 1 182 ? 17.421 -13.368 4.952 1.00 96.12 182 LEU A C 1
ATOM 1523 O O . LEU A 1 182 ? 18.638 -13.464 4.817 1.00 96.12 182 LEU A O 1
ATOM 1527 N N . ASP A 1 183 ? 16.738 -14.199 5.746 1.00 97.31 183 ASP A N 1
ATOM 1528 C CA . ASP A 1 183 ? 17.356 -15.345 6.418 1.00 97.31 183 ASP A CA 1
ATOM 1529 C C . ASP A 1 183 ? 17.741 -16.439 5.402 1.00 97.31 183 ASP A C 1
ATOM 1531 O O . ASP A 1 183 ? 16.849 -17.060 4.819 1.00 97.31 183 ASP A O 1
ATOM 1535 N N . PRO A 1 184 ? 19.041 -16.744 5.219 1.00 95.06 184 PRO A N 1
ATOM 1536 C CA . PRO A 1 184 ? 19.500 -17.719 4.228 1.00 95.06 184 PRO A CA 1
ATOM 1537 C C . PRO A 1 184 ? 19.053 -19.159 4.520 1.00 95.06 184 PRO A C 1
ATOM 1539 O O . PRO A 1 184 ? 19.204 -20.026 3.662 1.00 95.06 184 PRO A O 1
ATOM 1542 N N . ASN A 1 185 ? 18.526 -19.435 5.716 1.00 96.94 185 ASN A N 1
ATOM 1543 C CA . ASN A 1 185 ? 18.028 -20.756 6.100 1.00 96.94 185 ASN A CA 1
ATOM 1544 C C . ASN A 1 185 ? 16.522 -20.930 5.837 1.00 96.94 185 ASN A C 1
ATOM 1546 O O . ASN A 1 185 ? 15.978 -22.009 6.075 1.00 96.94 185 ASN A O 1
ATOM 1550 N N . SER A 1 186 ? 15.849 -19.881 5.360 1.00 97.06 186 SER A N 1
ATOM 1551 C CA . SER A 1 186 ? 14.415 -19.853 5.076 1.00 97.06 186 SER A CA 1
ATOM 1552 C C . SER A 1 186 ? 14.140 -19.869 3.567 1.00 97.06 186 SER A C 1
ATOM 1554 O O . SER A 1 186 ? 14.956 -19.419 2.770 1.00 97.06 186 SER A O 1
ATOM 1556 N N . ASP A 1 187 ? 12.955 -20.340 3.156 1.00 98.00 187 ASP A N 1
ATOM 1557 C CA . ASP A 1 187 ? 12.457 -20.105 1.790 1.00 98.00 187 ASP A CA 1
ATOM 1558 C C . ASP A 1 187 ? 12.060 -18.628 1.678 1.00 98.00 187 ASP A C 1
ATOM 1560 O O . ASP A 1 187 ? 11.010 -18.219 2.186 1.00 98.00 187 ASP A O 1
ATOM 1564 N N . LEU A 1 188 ? 12.918 -17.816 1.057 1.00 98.12 188 LEU A N 1
ATOM 1565 C CA . LEU A 1 188 ? 12.772 -16.359 1.018 1.00 98.12 188 LEU A CA 1
ATOM 1566 C C . LEU A 1 188 ? 11.488 -15.918 0.314 1.00 98.12 188 LEU A C 1
ATOM 1568 O O . LEU A 1 188 ? 10.951 -14.860 0.629 1.00 98.12 188 LEU A O 1
ATOM 1572 N N . ILE A 1 189 ? 10.974 -16.731 -0.611 1.00 97.75 189 ILE A N 1
ATOM 1573 C CA . ILE A 1 189 ? 9.755 -16.429 -1.360 1.00 97.75 189 ILE A CA 1
ATOM 1574 C C . ILE A 1 189 ? 8.524 -16.705 -0.506 1.00 97.75 189 ILE A C 1
ATOM 1576 O O . ILE A 1 189 ? 7.669 -15.839 -0.362 1.00 97.75 189 ILE A O 1
ATOM 1580 N N . LYS A 1 190 ? 8.449 -17.878 0.125 1.00 96.88 190 LYS A N 1
ATOM 1581 C CA . LYS A 1 190 ? 7.306 -18.239 0.978 1.00 96.88 190 LYS A CA 1
ATOM 1582 C C . LYS A 1 190 ? 7.217 -17.435 2.264 1.00 96.88 190 LYS A C 1
ATOM 1584 O O . LYS A 1 190 ? 6.138 -17.327 2.835 1.00 96.88 190 LYS A O 1
ATOM 1589 N N . THR A 1 191 ? 8.352 -16.962 2.764 1.00 97.38 191 THR A N 1
ATOM 1590 C CA . THR A 1 191 ? 8.436 -16.273 4.059 1.00 97.38 191 THR A CA 1
ATOM 1591 C C . THR A 1 191 ? 8.463 -14.749 3.933 1.00 97.38 191 THR A C 1
ATOM 1593 O O . THR A 1 191 ? 8.581 -14.060 4.946 1.00 97.38 191 THR A O 1
ATOM 1596 N N . SER A 1 192 ? 8.322 -14.223 2.713 1.00 98.31 192 SER A N 1
ATOM 1597 C CA . SER A 1 192 ? 8.152 -12.798 2.427 1.00 98.31 192 SER A CA 1
ATOM 1598 C C . SER A 1 192 ? 6.703 -12.504 2.050 1.00 98.31 192 SER A C 1
ATOM 1600 O O . SER A 1 192 ? 6.119 -13.213 1.237 1.00 98.31 192 SER A O 1
ATOM 1602 N N . ALA A 1 193 ? 6.133 -11.428 2.589 1.00 98.31 193 ALA A N 1
ATOM 1603 C CA . ALA A 1 193 ? 4.771 -11.002 2.267 1.00 98.31 193 ALA A CA 1
ATOM 1604 C C . ALA A 1 193 ? 4.652 -10.276 0.910 1.00 98.31 193 ALA A C 1
ATOM 1606 O O . ALA A 1 193 ? 3.537 -10.044 0.440 1.00 98.31 193 ALA A O 1
ATOM 1607 N N . MET A 1 194 ? 5.770 -9.886 0.282 1.00 97.06 194 MET A N 1
ATOM 1608 C CA . MET A 1 194 ? 5.754 -9.193 -1.012 1.00 97.06 194 MET A CA 1
ATOM 1609 C C . MET A 1 194 ? 4.990 -9.970 -2.093 1.00 97.06 194 MET A C 1
ATOM 1611 O O . MET A 1 194 ? 5.067 -11.192 -2.187 1.00 97.06 194 MET A O 1
ATOM 1615 N N . ASN A 1 195 ? 4.288 -9.251 -2.963 1.00 98.50 195 ASN A N 1
ATOM 1616 C CA . ASN A 1 195 ? 3.316 -9.821 -3.892 1.00 98.50 195 ASN A CA 1
ATOM 1617 C C . ASN A 1 195 ? 3.868 -10.092 -5.305 1.00 98.50 195 ASN A C 1
ATOM 1619 O O . ASN A 1 195 ? 3.104 -10.157 -6.264 1.00 98.50 195 ASN A O 1
ATOM 1623 N N . TYR A 1 196 ? 5.184 -10.244 -5.466 1.00 98.25 196 TYR A N 1
ATOM 1624 C CA . TYR A 1 196 ? 5.787 -10.601 -6.764 1.00 98.25 196 TYR A CA 1
ATOM 1625 C C . TYR A 1 196 ? 5.653 -12.091 -7.100 1.00 98.25 196 TYR A C 1
ATOM 1627 O O . TYR A 1 196 ? 5.806 -12.492 -8.254 1.00 98.25 196 TYR A O 1
ATOM 1635 N N . TYR A 1 197 ? 5.347 -12.905 -6.092 1.00 98.12 197 TYR A N 1
ATOM 1636 C CA . TYR A 1 197 ? 5.283 -14.353 -6.179 1.00 98.12 197 TYR A CA 1
ATOM 1637 C C . TYR A 1 197 ? 4.039 -14.849 -5.452 1.00 98.12 197 TYR A C 1
ATOM 1639 O O . TYR A 1 197 ? 3.745 -14.390 -4.351 1.00 98.12 197 TYR A O 1
ATOM 1647 N N . GLU A 1 198 ? 3.307 -15.794 -6.037 1.00 97.12 198 GLU A N 1
ATOM 1648 C CA . GLU A 1 198 ? 2.141 -16.382 -5.374 1.00 97.12 198 GLU A CA 1
ATOM 1649 C C . GLU A 1 198 ? 2.066 -17.892 -5.587 1.00 97.12 198 GLU A C 1
ATOM 1651 O O . GLU A 1 198 ? 2.171 -18.396 -6.705 1.00 97.12 198 GLU A O 1
ATOM 1656 N N . ASN A 1 199 ? 1.868 -18.621 -4.486 1.00 96.50 199 ASN A N 1
ATOM 1657 C CA . ASN A 1 199 ? 1.760 -20.083 -4.459 1.00 96.50 199 ASN A CA 1
ATOM 1658 C C . ASN A 1 199 ? 2.993 -20.828 -5.018 1.00 96.50 199 ASN A C 1
ATOM 1660 O O . ASN A 1 199 ? 2.886 -21.970 -5.472 1.00 96.50 199 ASN A O 1
ATOM 1664 N N . VAL A 1 200 ? 4.175 -20.211 -4.950 1.00 97.81 200 VAL A N 1
ATOM 1665 C CA . VAL A 1 200 ? 5.452 -20.767 -5.429 1.00 97.81 200 VAL A CA 1
ATOM 1666 C C . VAL A 1 200 ? 6.483 -20.889 -4.305 1.00 97.81 200 VAL A C 1
ATOM 1668 O O . VAL A 1 200 ? 6.395 -20.222 -3.277 1.00 97.81 200 VAL A O 1
ATOM 1671 N N . THR A 1 201 ? 7.454 -21.783 -4.489 1.00 97.88 201 THR A N 1
ATOM 1672 C CA . THR A 1 201 ? 8.642 -21.906 -3.619 1.00 97.88 201 THR A CA 1
ATOM 1673 C C . THR A 1 201 ? 9.823 -21.130 -4.198 1.00 97.88 201 THR A C 1
ATOM 1675 O O . THR A 1 201 ? 9.894 -20.949 -5.415 1.00 97.88 201 THR A O 1
ATOM 1678 N N . GLN A 1 202 ? 10.810 -20.779 -3.371 1.00 98.25 202 GLN A N 1
ATOM 1679 C CA . GLN A 1 202 ? 12.070 -20.202 -3.853 1.00 98.25 202 GLN A CA 1
ATOM 1680 C C . GLN A 1 202 ? 12.730 -21.064 -4.937 1.00 98.25 202 GLN A C 1
ATOM 1682 O O . GLN A 1 202 ? 13.088 -20.563 -6.001 1.00 98.25 202 GLN A O 1
ATOM 1687 N N . LYS A 1 203 ? 12.803 -22.380 -4.719 1.00 98.00 203 LYS A N 1
ATOM 1688 C CA . LYS A 1 203 ? 13.402 -23.313 -5.681 1.00 98.00 203 LYS A CA 1
ATOM 1689 C C . LYS A 1 203 ? 12.695 -23.295 -7.039 1.00 98.00 203 LYS A C 1
ATOM 1691 O O . LYS A 1 203 ? 13.342 -23.435 -8.076 1.00 98.00 203 LYS A O 1
ATOM 1696 N N . GLU A 1 204 ? 11.371 -23.165 -7.050 1.00 97.81 204 GLU A N 1
ATOM 1697 C CA . GLU A 1 204 ? 10.585 -23.096 -8.286 1.00 97.81 204 GLU A CA 1
ATOM 1698 C C . GLU A 1 204 ? 10.847 -21.807 -9.050 1.00 97.81 204 GLU A C 1
ATOM 1700 O O . GLU A 1 204 ? 11.042 -21.870 -10.261 1.00 97.81 204 GLU A O 1
ATOM 1705 N N . VAL A 1 205 ? 10.919 -20.677 -8.344 1.00 97.81 205 VAL A N 1
ATOM 1706 C CA . VAL A 1 205 ? 11.264 -19.369 -8.914 1.00 97.81 205 VAL A CA 1
ATOM 1707 C C . VAL A 1 205 ? 12.657 -19.399 -9.546 1.00 97.81 205 VAL A C 1
ATOM 1709 O O . VAL A 1 205 ? 12.810 -19.078 -10.724 1.00 97.81 205 VAL A O 1
ATOM 1712 N N . GLU A 1 206 ? 13.666 -19.855 -8.801 1.00 97.44 206 GLU A N 1
ATOM 1713 C CA . GLU A 1 206 ? 15.046 -19.969 -9.289 1.00 97.44 206 GLU A CA 1
ATOM 1714 C C . GLU A 1 206 ? 15.127 -20.892 -10.510 1.00 97.44 206 GLU A C 1
ATOM 1716 O O . GLU A 1 206 ? 15.735 -20.558 -11.525 1.00 97.44 206 GLU A O 1
ATOM 1721 N N . THR A 1 207 ? 14.459 -22.048 -10.449 1.00 97.06 207 THR A N 1
ATOM 1722 C CA . THR A 1 207 ? 14.416 -23.002 -11.566 1.00 97.06 207 THR A CA 1
ATOM 1723 C C . THR A 1 207 ? 13.722 -22.412 -12.792 1.00 97.06 207 THR A C 1
ATOM 1725 O O . THR A 1 207 ? 14.124 -22.705 -13.917 1.00 97.06 207 THR A O 1
ATOM 1728 N N . PHE A 1 208 ? 12.666 -21.623 -12.601 1.00 96.75 208 PHE A N 1
ATOM 1729 C CA . PHE A 1 208 ? 11.903 -21.016 -13.683 1.00 96.75 208 PHE A CA 1
ATOM 1730 C C . PHE A 1 208 ? 12.747 -20.001 -14.457 1.00 96.75 208 PHE A C 1
ATOM 1732 O O . PHE A 1 208 ? 12.897 -20.144 -15.670 1.00 96.75 208 PHE A O 1
ATOM 1739 N N . TYR A 1 209 ? 13.377 -19.046 -13.770 1.00 96.06 209 TYR A N 1
ATOM 1740 C CA . TYR A 1 209 ? 14.182 -18.020 -14.437 1.00 96.06 209 TYR A CA 1
ATOM 1741 C C . TYR A 1 209 ? 15.520 -18.548 -14.972 1.00 96.06 209 TYR A C 1
ATOM 1743 O O . TYR A 1 209 ? 15.932 -18.146 -16.060 1.00 96.06 209 TYR A O 1
ATOM 1751 N N . ASN A 1 210 ? 16.151 -19.528 -14.313 1.00 95.06 210 ASN A N 1
ATOM 1752 C CA . ASN A 1 210 ? 17.364 -20.174 -14.839 1.00 95.06 210 ASN A CA 1
ATOM 1753 C C . ASN A 1 210 ? 17.131 -20.903 -16.173 1.00 95.06 210 ASN A C 1
ATOM 1755 O O . ASN A 1 210 ? 18.071 -21.080 -16.940 1.00 95.06 210 ASN A O 1
ATOM 1759 N N . LYS A 1 211 ? 15.895 -21.333 -16.464 1.00 95.00 211 LYS A N 1
ATOM 1760 C CA . LYS A 1 211 ? 15.539 -21.930 -17.762 1.00 95.00 211 LYS A CA 1
ATOM 1761 C C . LYS A 1 211 ? 15.349 -20.898 -18.873 1.00 95.00 211 LYS A C 1
ATOM 1763 O O . LYS A 1 211 ? 15.390 -21.280 -20.038 1.00 95.00 211 LYS A O 1
ATOM 1768 N N . MET A 1 212 ? 15.086 -19.639 -18.524 1.00 93.00 212 MET A N 1
ATOM 1769 C CA . MET A 1 212 ? 14.909 -18.551 -19.491 1.00 93.00 212 MET A CA 1
ATOM 1770 C C . MET A 1 212 ? 16.236 -17.906 -19.881 1.00 93.00 212 MET A C 1
ATOM 1772 O O . MET A 1 212 ? 16.373 -17.442 -21.007 1.00 93.00 212 MET A O 1
ATOM 1776 N N . ALA A 1 213 ? 17.193 -17.870 -18.954 1.00 90.88 213 ALA A N 1
ATOM 1777 C CA . ALA A 1 213 ? 18.489 -17.256 -19.184 1.00 90.88 213 ALA A CA 1
ATOM 1778 C C . ALA A 1 213 ? 19.302 -18.025 -20.241 1.00 90.88 213 ALA A C 1
ATOM 1780 O O . ALA A 1 213 ? 19.567 -19.219 -20.084 1.00 90.88 213 ALA A O 1
ATOM 1781 N N . ASP A 1 214 ? 19.753 -17.322 -21.282 1.00 92.69 214 ASP A N 1
ATOM 1782 C CA . ASP A 1 214 ? 20.787 -17.812 -22.193 1.00 92.69 214 ASP A CA 1
ATOM 1783 C C . ASP A 1 214 ? 22.160 -17.290 -21.732 1.00 92.69 214 ASP A C 1
ATOM 1785 O O . ASP A 1 214 ? 22.421 -16.091 -21.836 1.00 92.69 214 ASP A O 1
ATOM 1789 N N . PRO A 1 215 ? 23.065 -18.152 -21.230 1.00 90.69 215 PRO A N 1
ATOM 1790 C CA . PRO A 1 215 ? 24.386 -17.724 -20.774 1.00 90.69 215 PRO A CA 1
ATOM 1791 C C . PRO A 1 215 ? 25.301 -17.233 -21.908 1.00 90.69 215 PRO A C 1
ATOM 1793 O O . PRO A 1 215 ? 26.398 -16.755 -21.626 1.00 90.69 215 PRO A O 1
ATOM 1796 N N . LYS A 1 216 ? 24.905 -17.400 -23.176 1.00 95.44 216 LYS A N 1
ATOM 1797 C CA . LYS A 1 216 ? 25.655 -16.933 -24.350 1.00 95.44 216 LYS A CA 1
ATOM 1798 C C . LYS A 1 216 ? 25.139 -15.613 -24.911 1.00 95.44 216 LYS A C 1
ATOM 1800 O O . LYS A 1 216 ? 25.780 -15.069 -25.806 1.00 95.44 216 LYS A O 1
ATOM 1805 N N . ASP A 1 217 ? 24.001 -15.126 -24.430 1.00 96.38 217 ASP A N 1
ATOM 1806 C CA . ASP A 1 217 ? 23.493 -13.822 -24.831 1.00 96.38 217 ASP A CA 1
ATOM 1807 C C . ASP A 1 217 ? 24.380 -12.733 -24.212 1.00 96.38 217 ASP A C 1
ATOM 1809 O O . ASP A 1 217 ? 24.475 -12.609 -22.991 1.00 96.38 217 ASP A O 1
ATOM 1813 N N . GLU A 1 218 ? 25.063 -11.958 -25.055 1.00 96.69 218 GLU A N 1
ATOM 1814 C CA . GLU A 1 218 ? 25.902 -10.832 -24.624 1.00 96.69 218 GLU A CA 1
ATOM 1815 C C . GLU A 1 218 ? 25.062 -9.605 -24.218 1.00 96.69 218 GLU A C 1
ATOM 1817 O O . GLU A 1 218 ? 25.582 -8.651 -23.637 1.00 96.69 218 GLU A O 1
ATOM 1822 N N . THR A 1 219 ? 23.755 -9.628 -24.500 1.00 96.75 219 THR A N 1
ATOM 1823 C CA . THR A 1 219 ? 22.795 -8.546 -24.250 1.00 96.75 219 THR A CA 1
ATOM 1824 C C . THR A 1 219 ? 21.483 -9.062 -23.634 1.00 96.75 219 THR A C 1
ATOM 1826 O O . THR A 1 219 ? 20.403 -8.764 -24.151 1.00 96.75 219 THR A O 1
ATOM 1829 N N . PRO A 1 220 ? 21.536 -9.816 -22.519 1.00 95.50 220 PRO A N 1
ATOM 1830 C CA . PRO A 1 220 ? 20.355 -10.459 -21.967 1.00 95.50 220 PRO A CA 1
ATOM 1831 C C . PRO A 1 220 ? 19.335 -9.429 -21.484 1.00 95.50 220 PRO A C 1
ATOM 1833 O O . PRO A 1 220 ? 19.673 -8.410 -20.873 1.00 95.50 220 PRO A O 1
ATOM 1836 N N . ILE A 1 221 ? 18.059 -9.729 -21.707 1.00 95.81 221 ILE A N 1
ATOM 1837 C CA . ILE A 1 221 ? 16.962 -8.949 -21.132 1.00 95.81 221 ILE A CA 1
ATOM 1838 C C . ILE A 1 221 ? 16.849 -9.179 -19.616 1.00 95.81 221 ILE A C 1
ATOM 1840 O O . ILE A 1 221 ? 17.348 -10.160 -19.064 1.00 95.81 221 ILE A O 1
ATOM 1844 N N . SER A 1 222 ? 16.128 -8.296 -18.924 1.00 95.44 222 SER A N 1
ATOM 1845 C CA . SER A 1 222 ? 15.782 -8.486 -17.511 1.00 95.44 222 SER A CA 1
ATOM 1846 C C . SER A 1 222 ? 14.595 -9.443 -17.359 1.00 95.44 222 SER A C 1
ATOM 1848 O O . SER A 1 222 ? 13.436 -9.025 -17.365 1.00 95.44 222 SER A O 1
ATOM 1850 N N . TYR A 1 223 ? 14.878 -10.738 -17.224 1.00 95.31 223 TYR A N 1
ATOM 1851 C CA . TYR A 1 223 ? 13.854 -11.763 -17.010 1.00 95.31 223 TYR A CA 1
ATOM 1852 C C . TYR A 1 223 ? 13.075 -11.519 -15.708 1.00 95.31 223 TYR A C 1
ATOM 1854 O O . TYR A 1 223 ? 13.668 -11.315 -14.651 1.00 95.31 223 TYR A O 1
ATOM 1862 N N . GLY A 1 224 ? 11.741 -11.543 -15.786 1.00 94.94 224 GLY A N 1
ATOM 1863 C CA . GLY A 1 224 ? 10.863 -11.427 -14.616 1.00 94.94 224 GLY A CA 1
ATOM 1864 C C . GLY A 1 224 ? 10.713 -10.024 -14.022 1.00 94.94 224 GLY A C 1
ATOM 1865 O O . GLY A 1 224 ? 10.112 -9.887 -12.962 1.00 94.94 224 GLY A O 1
ATOM 1866 N N . LEU A 1 225 ? 11.238 -8.978 -14.672 1.00 97.31 225 LEU A N 1
ATOM 1867 C CA . LEU A 1 225 ? 11.271 -7.623 -14.105 1.00 97.31 225 LEU A CA 1
ATOM 1868 C C . LEU A 1 225 ? 9.878 -6.999 -13.900 1.00 97.31 225 LEU A C 1
ATOM 1870 O O . LEU A 1 225 ? 9.672 -6.244 -12.954 1.00 97.31 225 LEU A O 1
ATOM 1874 N N . ASN A 1 226 ? 8.932 -7.274 -14.798 1.00 97.25 226 ASN A N 1
ATOM 1875 C CA . ASN A 1 226 ? 7.629 -6.604 -14.874 1.00 97.25 226 ASN A CA 1
ATOM 1876 C C . ASN A 1 226 ? 6.445 -7.587 -14.851 1.00 97.25 226 ASN A C 1
ATOM 1878 O O . ASN A 1 226 ? 5.397 -7.315 -15.437 1.00 97.25 226 ASN A O 1
ATOM 1882 N N . SER A 1 227 ? 6.612 -8.726 -14.178 1.00 96.69 227 SER A N 1
ATOM 1883 C CA . SER A 1 227 ? 5.602 -9.780 -14.046 1.00 96.69 227 SER A CA 1
ATOM 1884 C C . SER A 1 227 ? 5.493 -10.267 -12.603 1.00 96.69 227 SER A C 1
ATOM 1886 O O . SER A 1 227 ? 6.467 -10.230 -11.854 1.00 96.69 227 SER A O 1
ATOM 1888 N N . LYS A 1 228 ? 4.321 -10.789 -12.237 1.0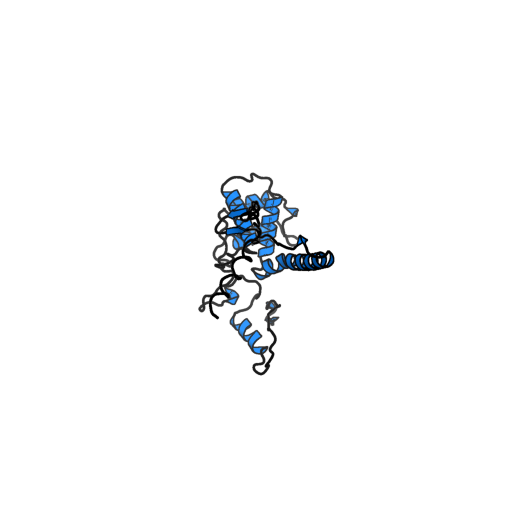0 97.88 228 LYS A N 1
ATOM 1889 C CA . LYS A 1 228 ? 4.133 -11.601 -11.033 1.00 97.88 228 LYS A CA 1
ATOM 1890 C C . LYS A 1 228 ? 4.178 -13.071 -11.439 1.00 97.88 228 LYS A C 1
ATOM 1892 O O . LYS A 1 228 ? 3.416 -13.451 -12.320 1.00 97.88 228 LYS A O 1
ATOM 1897 N N . LEU A 1 229 ? 5.031 -13.873 -10.805 1.00 98.12 229 LEU A N 1
ATOM 1898 C CA . LEU A 1 229 ? 5.107 -15.311 -11.076 1.00 98.12 229 LEU A CA 1
ATOM 1899 C C . LEU A 1 229 ? 4.139 -16.057 -10.157 1.00 98.12 229 LEU A C 1
ATOM 1901 O O . LEU A 1 229 ? 4.274 -16.023 -8.929 1.00 98.12 229 LEU A O 1
ATOM 1905 N N . VAL A 1 230 ? 3.170 -16.743 -10.749 1.00 97.62 230 VAL A N 1
ATOM 1906 C CA . VAL A 1 230 ? 2.099 -17.424 -10.020 1.00 97.62 230 VAL A CA 1
ATOM 1907 C C . VAL A 1 230 ? 2.083 -18.911 -10.337 1.00 97.62 230 VAL A C 1
ATOM 1909 O O . VAL A 1 230 ? 2.397 -19.335 -11.448 1.00 97.62 230 VAL A O 1
ATOM 1912 N N . LYS A 1 231 ? 1.689 -19.734 -9.362 1.00 97.50 231 LYS A N 1
ATOM 1913 C CA . LYS A 1 231 ? 1.310 -21.124 -9.630 1.00 97.50 231 LYS A CA 1
ATOM 1914 C C . LYS A 1 231 ? -0.204 -21.281 -9.620 1.00 97.50 231 LYS A C 1
ATOM 1916 O O . LYS A 1 231 ? -0.834 -21.204 -8.566 1.00 97.50 231 LYS A O 1
ATOM 1921 N N . GLU A 1 232 ? -0.762 -21.632 -10.772 1.00 95.38 232 GLU A N 1
ATOM 1922 C CA . GLU A 1 232 ? -2.189 -21.892 -10.960 1.00 95.38 232 GLU A CA 1
ATOM 1923 C C . GLU A 1 232 ? -2.396 -23.267 -11.597 1.00 95.38 232 GLU A C 1
ATOM 1925 O O . GLU A 1 232 ? -1.759 -23.612 -12.593 1.00 95.38 232 GLU A O 1
ATOM 1930 N N . ASN A 1 233 ? -3.273 -24.093 -11.016 1.00 93.56 233 ASN A N 1
ATOM 1931 C CA . ASN A 1 233 ? -3.554 -25.455 -11.500 1.00 93.56 233 ASN A CA 1
ATOM 1932 C C . ASN A 1 233 ? -2.283 -26.307 -11.715 1.00 93.56 233 ASN A C 1
ATOM 1934 O O . ASN A 1 233 ? -2.181 -27.087 -12.662 1.00 93.56 233 ASN A O 1
ATOM 1938 N N . GLY A 1 234 ? -1.284 -26.120 -10.845 1.00 92.25 234 GLY A N 1
ATOM 1939 C CA . GLY A 1 234 ? 0.003 -26.816 -10.903 1.00 92.25 234 GLY A CA 1
ATOM 1940 C C . GLY A 1 234 ? 0.989 -26.288 -11.951 1.00 92.25 234 GLY A C 1
ATOM 1941 O O . GLY A 1 234 ? 2.084 -26.839 -12.060 1.00 92.25 234 GLY A O 1
ATOM 1942 N N . LYS A 1 235 ? 0.649 -25.229 -12.695 1.00 93.31 235 LYS A N 1
ATOM 1943 C CA . LYS A 1 235 ? 1.510 -24.607 -13.711 1.00 93.31 235 LYS A CA 1
ATOM 1944 C C . LYS A 1 235 ? 2.030 -23.255 -13.237 1.00 93.31 235 LYS A C 1
ATOM 1946 O O . LYS A 1 235 ? 1.285 -22.502 -12.624 1.00 93.31 235 LYS A O 1
ATOM 1951 N N . LEU A 1 236 ? 3.303 -22.985 -13.522 1.00 93.31 236 LEU A N 1
ATOM 1952 C CA . LEU A 1 236 ? 3.921 -21.676 -13.314 1.00 93.31 236 LEU A CA 1
ATOM 1953 C C . LEU A 1 236 ? 3.603 -20.779 -14.513 1.00 93.31 236 LEU A C 1
ATOM 1955 O O . LEU A 1 236 ? 3.849 -21.212 -15.642 1.00 93.31 236 LEU A O 1
ATOM 1959 N N . ASN A 1 237 ? 3.079 -19.581 -14.259 1.00 85.50 237 ASN A N 1
ATOM 1960 C CA . ASN A 1 237 ? 2.757 -18.562 -15.261 1.00 85.50 237 ASN A CA 1
ATOM 1961 C C . ASN A 1 237 ? 3.274 -17.190 -14.828 1.00 85.50 237 ASN A C 1
ATOM 1963 O O . ASN A 1 237 ? 3.226 -16.907 -13.608 1.00 85.50 237 ASN A O 1
#

Foldseek 3Di:
DPPPVVPPPPPDDPPPDPPPPDDPDPPPDDQWDDDFDPDTDGDDDDPCLVVDDPVVVVVVVVVVVVVVVCLLVLLCQLAVCLVLVLQLLVQLVVFQPDDCDDDQNVLSVRQNVQSVVCSGQAHVPPQFGDQSSHDLVVVLVSNVRTPQVRHPDDVPDGSVNSSVVVCCVHHVCCPQGGCFDDPPVDQRQVNHRGQLEEPDTSVRVVVVVVVVDDPPPPDDDDPSPPHRWYQDPNDTD

Sequence (237 aa):
MIKYLLSFILLVFLVSACSQPEKPKEDNFKYVTEQFADLKIQRYQVPGFESLTPKQKELIYYLYEAALSGRDIIYDQNYKHNLFVRRTLENILESYSGEKTGADWDNFIVYVKRVWFSNGIHHHYGNEKFEPGFSYEYFENLVKNSNQQNFPLDSGESVDNLLSKLKPIMFDPNVDRLRINLDPNSDLIKTSAMNYYENVTQKEVETFYNKMADPKDETPISYGLNSKLVKENGKLN

pLDDT: mean 92.19, std 14.76, range [42.19, 98.88]